Protein AF-A0A433BD31-F1 (afdb_monomer)

Nearest PDB structures (foldseek):
  3bl6-assembly1_A-2  TM=6.455E-01  e=4.064E-04  unclassified
  6po4-assembly3_E  TM=5.783E-01  e=6.365E-04  Haemophilus influenzae PittII
  1t8y-assembly1_C  TM=5.996E-01  e=4.103E-02  Escherichia coli

Structure (mmCIF, N/CA/C/O backbone):
data_AF-A0A433BD31-F1
#
_entry.id   AF-A0A433BD31-F1
#
loop_
_atom_site.group_PDB
_atom_site.id
_atom_site.type_symbol
_atom_site.label_atom_id
_atom_site.label_alt_id
_atom_site.label_comp_id
_atom_site.label_asym_id
_atom_site.label_entity_id
_atom_site.label_seq_id
_atom_site.pdbx_PDB_ins_code
_atom_site.Cartn_x
_atom_site.Cartn_y
_atom_site.Cartn_z
_atom_site.occupancy
_atom_site.B_iso_or_equiv
_atom_site.auth_seq_id
_atom_site.auth_comp_id
_atom_site.auth_asym_id
_atom_site.auth_atom_id
_atom_site.pdbx_PDB_model_num
ATOM 1 N N . MET A 1 1 ? 10.897 9.466 -7.309 1.00 37.50 1 MET A N 1
ATOM 2 C CA . MET A 1 1 ? 9.655 10.005 -6.727 1.00 37.50 1 MET A CA 1
ATOM 3 C C . MET A 1 1 ? 9.076 8.885 -5.892 1.00 37.50 1 MET A C 1
ATOM 5 O O . MET A 1 1 ? 8.478 7.972 -6.443 1.00 37.50 1 MET A O 1
ATOM 9 N N . GLY A 1 2 ? 9.398 8.873 -4.598 1.00 32.53 2 GLY A N 1
ATOM 10 C CA . GLY A 1 2 ? 8.899 7.859 -3.672 1.00 32.53 2 GLY A CA 1
ATOM 11 C C . GLY A 1 2 ? 7.428 8.113 -3.364 1.00 32.53 2 GLY A C 1
ATOM 12 O O . GLY A 1 2 ? 7.087 9.162 -2.820 1.00 32.53 2 GLY A O 1
ATOM 13 N N . GLN A 1 3 ? 6.570 7.174 -3.742 1.00 38.94 3 GLN A N 1
ATOM 14 C CA . GLN A 1 3 ? 5.129 7.217 -3.509 1.00 38.94 3 GLN A CA 1
ATOM 15 C C . GLN A 1 3 ? 4.748 6.048 -2.593 1.00 38.94 3 GLN A C 1
ATOM 17 O O . GLN A 1 3 ? 5.350 4.971 -2.654 1.00 38.94 3 GLN A O 1
ATOM 22 N N . ILE A 1 4 ? 3.780 6.281 -1.710 1.00 33.91 4 ILE A N 1
ATOM 23 C CA . ILE A 1 4 ? 3.071 5.234 -0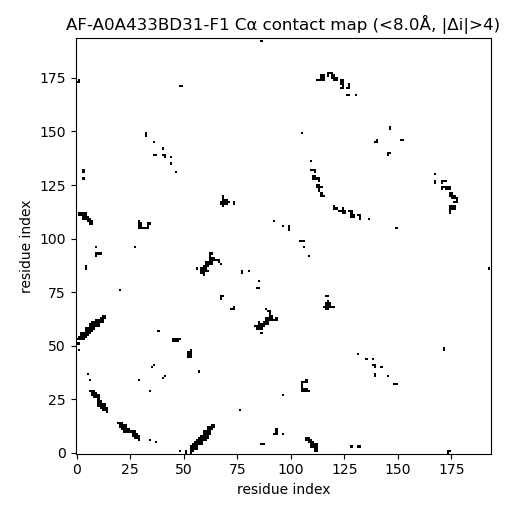.976 1.00 33.91 4 ILE A CA 1
ATOM 24 C C . ILE A 1 4 ? 1.701 5.101 -1.614 1.00 33.91 4 ILE A C 1
ATOM 26 O O . ILE A 1 4 ? 0.972 6.081 -1.777 1.00 33.91 4 ILE A O 1
ATOM 30 N N . GLU A 1 5 ? 1.336 3.873 -1.938 1.00 41.00 5 GLU A N 1
ATOM 31 C CA . GLU A 1 5 ? 0.058 3.555 -2.550 1.00 41.00 5 GLU A CA 1
ATOM 32 C C . GLU A 1 5 ? -0.775 2.737 -1.564 1.00 41.00 5 GLU A C 1
ATOM 34 O O . GLU A 1 5 ? -0.333 1.756 -0.966 1.00 41.00 5 GLU A O 1
ATOM 39 N N . MET A 1 6 ? -1.993 3.193 -1.343 1.00 41.00 6 MET A N 1
ATOM 40 C CA . MET A 1 6 ? -2.926 2.705 -0.351 1.00 41.00 6 MET A CA 1
ATOM 41 C C . MET A 1 6 ? -4.386 2.827 -0.784 1.00 41.00 6 MET A C 1
ATOM 43 O O . MET A 1 6 ? -5.144 3.556 -0.185 1.00 41.00 6 MET A O 1
ATOM 47 N N . GLU A 1 7 ? -4.843 2.054 -1.757 1.00 34.50 7 GLU A N 1
ATOM 48 C CA . GLU A 1 7 ? -6.105 1.300 -1.624 1.00 34.50 7 GLU A CA 1
ATOM 49 C C . GLU A 1 7 ? -5.789 -0.069 -2.241 1.00 34.50 7 GLU A C 1
ATOM 51 O O . GLU A 1 7 ? -4.825 -0.210 -2.995 1.00 34.50 7 GLU A O 1
ATOM 56 N N . LEU A 1 8 ? -6.531 -1.113 -1.891 1.00 40.25 8 LEU A N 1
ATOM 57 C CA . LEU A 1 8 ? -6.565 -2.317 -2.712 1.00 40.25 8 LEU A CA 1
ATOM 58 C C . LEU A 1 8 ? -8.010 -2.516 -3.099 1.00 40.25 8 LEU A C 1
ATOM 60 O O . LEU A 1 8 ? -8.907 -2.626 -2.265 1.00 40.25 8 LEU A O 1
ATOM 64 N N . VAL A 1 9 ? -8.186 -2.586 -4.400 1.00 34.62 9 VAL A N 1
ATOM 65 C CA . VAL A 1 9 ? -9.379 -3.078 -5.052 1.00 34.62 9 VAL A CA 1
ATOM 66 C C . VAL A 1 9 ? -8.876 -4.356 -5.714 1.00 34.62 9 VAL A C 1
ATOM 68 O O . VAL A 1 9 ? -8.199 -4.323 -6.736 1.00 34.62 9 VAL A O 1
ATOM 71 N N . GLY A 1 10 ? -9.021 -5.476 -5.008 1.00 34.38 10 GLY A N 1
ATOM 72 C CA . GLY A 1 10 ? -8.263 -6.695 -5.278 1.00 34.38 10 GLY A CA 1
ATOM 73 C C . GLY A 1 10 ? -8.632 -7.303 -6.620 1.00 34.38 10 GLY A C 1
ATOM 74 O O . GLY A 1 10 ? -9.754 -7.757 -6.783 1.00 34.38 10 GLY A O 1
ATOM 75 N N . SER A 1 11 ? -7.696 -7.350 -7.561 1.00 36.88 11 SER A N 1
ATOM 76 C CA . SER A 1 11 ? -7.864 -8.023 -8.850 1.00 36.88 11 SER A CA 1
ATOM 77 C C . SER A 1 11 ? -6.802 -9.100 -8.993 1.00 36.88 11 SER A C 1
ATOM 79 O O . SER A 1 11 ? -5.619 -8.796 -8.907 1.00 36.88 11 SER A O 1
ATOM 81 N N . ASP A 1 12 ? -7.210 -10.336 -9.254 1.00 36.44 12 ASP A N 1
ATOM 82 C CA . ASP A 1 12 ? -6.284 -11.422 -9.560 1.00 36.44 12 ASP A CA 1
ATOM 83 C C . ASP A 1 12 ? -5.838 -11.464 -11.015 1.00 36.44 12 ASP A C 1
ATOM 85 O O . ASP A 1 12 ? -6.664 -11.386 -11.927 1.00 36.44 12 ASP A O 1
ATOM 89 N N . CYS A 1 13 ? -4.568 -11.803 -11.214 1.00 35.31 13 CYS A N 1
ATOM 90 C CA . CYS A 1 13 ? -4.053 -12.390 -12.446 1.00 35.31 13 CYS A CA 1
ATOM 91 C C . CYS A 1 13 ? -3.765 -13.892 -12.253 1.00 35.31 13 CYS A C 1
ATOM 93 O O . CYS A 1 13 ? -2.976 -14.279 -11.386 1.00 35.31 13 CYS A O 1
ATOM 95 N N . MET A 1 14 ? -4.368 -14.759 -13.078 1.00 30.20 14 MET A N 1
ATOM 96 C CA . MET A 1 14 ? -3.785 -16.079 -13.386 1.00 30.20 14 MET A CA 1
ATOM 97 C C . MET A 1 14 ? -3.107 -16.029 -14.751 1.00 30.20 14 MET A C 1
ATOM 99 O O . MET A 1 14 ? -3.629 -15.386 -15.660 1.00 30.20 14 MET A O 1
ATOM 103 N N . GLU A 1 15 ? -2.011 -16.773 -14.903 1.00 37.47 15 GLU A N 1
ATOM 104 C CA . GLU A 1 15 ? -1.498 -17.193 -16.207 1.00 37.47 15 GLU A CA 1
ATOM 105 C C . GLU A 1 15 ? -1.740 -18.702 -16.347 1.00 37.47 15 GLU A C 1
ATOM 107 O O . GLU A 1 15 ? -1.289 -19.498 -15.521 1.00 37.47 15 GLU A O 1
ATOM 112 N N . ILE A 1 16 ? -2.464 -19.089 -17.396 1.00 31.38 16 ILE A N 1
ATOM 113 C CA . ILE A 1 16 ? -2.488 -20.456 -17.916 1.00 31.38 16 ILE A CA 1
ATOM 114 C C . ILE A 1 16 ? -1.776 -20.363 -19.265 1.00 31.38 16 ILE A C 1
ATOM 116 O O . ILE A 1 16 ? -2.192 -19.569 -20.099 1.00 31.38 16 ILE A O 1
ATOM 120 N N . ASN A 1 17 ? -0.669 -21.099 -19.418 1.00 35.22 17 ASN A N 1
ATOM 121 C CA . ASN A 1 17 ? 0.182 -21.222 -20.614 1.00 35.22 17 ASN A CA 1
ATOM 122 C C . ASN A 1 17 ? -0.392 -20.592 -21.903 1.00 35.22 17 ASN A C 1
ATOM 124 O O . ASN A 1 17 ? -1.375 -21.106 -22.428 1.00 35.22 17 ASN A O 1
ATOM 128 N N . THR A 1 18 ? 0.310 -19.582 -22.440 1.00 38.78 18 THR A N 1
ATOM 129 C CA . THR A 1 18 ? 0.003 -18.675 -23.579 1.00 38.78 18 THR A CA 1
ATOM 130 C C . THR A 1 18 ? -0.697 -17.373 -23.192 1.00 38.78 18 THR A C 1
ATOM 132 O O . THR A 1 18 ? -1.913 -17.316 -23.192 1.00 38.78 18 THR A O 1
ATOM 135 N N . GLU A 1 19 ? 0.092 -16.332 -22.881 1.00 50.28 19 GLU A N 1
ATOM 136 C CA . GLU A 1 19 ? -0.254 -14.890 -22.889 1.00 50.28 19 GLU A CA 1
ATOM 137 C C . GLU A 1 19 ? -1.739 -14.516 -22.671 1.00 50.28 19 GLU A C 1
ATOM 139 O O . GLU A 1 19 ? -2.305 -13.692 -23.386 1.00 50.28 19 GLU A O 1
ATOM 144 N N . GLN A 1 20 ? -2.389 -15.122 -21.678 1.00 51.25 20 GLN A N 1
ATOM 145 C CA . GLN A 1 20 ? -3.784 -14.872 -21.342 1.00 51.25 20 GLN A CA 1
ATOM 146 C C . GLN A 1 20 ? -3.862 -14.494 -19.876 1.00 51.25 20 GLN A C 1
ATOM 148 O O . GLN A 1 20 ? -3.583 -15.289 -18.980 1.00 51.25 20 GLN A O 1
ATOM 153 N N . PHE A 1 21 ? -4.254 -13.249 -19.649 1.00 60.88 21 PHE A N 1
ATOM 154 C CA . PHE A 1 21 ? -4.535 -12.711 -18.335 1.00 60.88 21 PHE A CA 1
ATOM 155 C C . PHE A 1 21 ? -6.015 -12.963 -18.027 1.00 60.88 21 PHE A C 1
ATOM 157 O O . PHE A 1 21 ? -6.899 -12.345 -18.626 1.00 60.88 21 PHE A O 1
ATOM 164 N N . SER A 1 22 ? -6.313 -13.862 -17.094 1.00 56.84 22 SER A N 1
ATOM 165 C CA . SER A 1 22 ? -7.692 -14.058 -16.640 1.00 56.84 22 SER A CA 1
ATOM 166 C C . SER A 1 22 ? -7.947 -13.266 -15.360 1.00 56.84 22 SER A C 1
ATOM 168 O O . SER A 1 22 ? -7.285 -13.516 -14.349 1.00 56.84 22 SER A O 1
ATOM 170 N N . SER A 1 23 ? -8.937 -12.372 -15.384 1.00 62.88 23 SER A N 1
ATOM 171 C CA . SER A 1 23 ? -9.504 -11.799 -14.159 1.00 62.88 23 SER A CA 1
ATOM 172 C C . SER A 1 23 ? -10.255 -12.890 -13.390 1.00 62.88 23 SER A C 1
ATOM 174 O O . SER A 1 23 ? -11.036 -13.635 -13.987 1.00 62.88 23 SER A O 1
ATOM 176 N N . ARG A 1 24 ? -10.050 -12.990 -12.069 1.00 62.31 24 ARG A N 1
ATOM 177 C CA . ARG A 1 24 ? -10.820 -13.921 -11.216 1.00 62.31 24 ARG A CA 1
ATOM 178 C C . ARG A 1 24 ? -12.132 -13.339 -10.683 1.00 62.31 24 ARG A C 1
ATOM 180 O O . ARG A 1 24 ? -12.770 -13.964 -9.840 1.00 62.31 24 ARG A O 1
ATOM 187 N N . GLY A 1 25 ? -12.567 -12.184 -11.188 1.00 65.94 25 GLY A N 1
ATOM 188 C CA . GLY A 1 25 ? -13.879 -11.627 -10.879 1.00 65.94 25 GLY A CA 1
ATOM 189 C C . GLY A 1 25 ? -13.853 -10.147 -10.525 1.00 65.94 25 GLY A C 1
ATOM 190 O O . GLY A 1 25 ? -12.936 -9.409 -10.884 1.00 65.94 25 GLY A O 1
ATOM 191 N N . ALA A 1 26 ? -14.917 -9.716 -9.849 1.00 70.19 26 ALA A N 1
ATOM 192 C CA . ALA A 1 26 ? -15.061 -8.338 -9.414 1.00 70.19 26 ALA A CA 1
ATOM 193 C C . ALA A 1 26 ? -13.987 -7.984 -8.377 1.00 70.19 26 ALA A C 1
ATOM 195 O O . ALA A 1 26 ? -13.627 -8.837 -7.559 1.00 70.19 26 ALA A O 1
ATOM 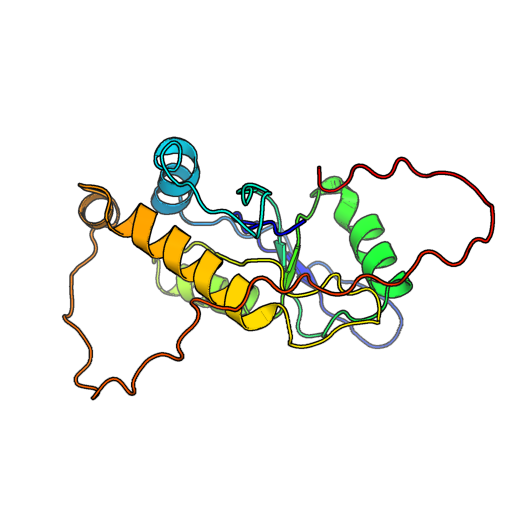196 N N . PRO A 1 27 ? -13.516 -6.731 -8.365 1.00 75.88 27 PRO A N 1
ATOM 197 C CA . PRO A 1 27 ? -12.483 -6.374 -7.431 1.00 75.88 27 PRO A CA 1
ATOM 198 C C . PRO A 1 27 ? -12.891 -6.463 -5.959 1.00 75.88 27 PRO A C 1
ATOM 200 O O . PRO A 1 27 ? -13.960 -5.985 -5.562 1.00 75.88 27 PRO A O 1
ATOM 203 N N . ILE A 1 28 ? -12.009 -7.021 -5.133 1.00 82.75 28 ILE A N 1
ATOM 204 C CA . ILE A 1 28 ? -12.249 -7.167 -3.700 1.00 82.75 28 ILE A CA 1
ATOM 205 C C . ILE A 1 28 ? -12.077 -5.820 -2.993 1.00 82.75 28 ILE A C 1
ATOM 207 O O . ILE A 1 28 ? -11.016 -5.211 -3.072 1.00 82.75 28 ILE A O 1
ATOM 211 N N . GLN A 1 29 ? -13.097 -5.382 -2.261 1.00 83.12 29 GLN A N 1
ATOM 212 C CA . GLN A 1 29 ? -13.042 -4.143 -1.488 1.00 83.12 29 GLN A CA 1
ATOM 213 C C . GLN A 1 29 ? -12.256 -4.321 -0.183 1.00 83.12 29 GLN A C 1
ATOM 215 O O . GLN A 1 29 ? -12.309 -5.382 0.446 1.00 83.12 29 GLN A O 1
ATOM 220 N N . CYS A 1 30 ? -11.557 -3.266 0.232 1.00 87.62 30 CYS A N 1
ATOM 221 C CA . CYS A 1 30 ? -11.017 -3.150 1.582 1.00 87.62 30 CYS A CA 1
ATOM 222 C C . CYS A 1 30 ? -12.123 -2.870 2.611 1.00 87.62 30 CYS A C 1
ATOM 224 O O . CYS A 1 30 ? -13.281 -2.613 2.275 1.00 87.62 30 CYS A O 1
ATOM 226 N N . GLY A 1 31 ? -11.745 -2.963 3.880 1.00 88.75 31 GLY A N 1
ATOM 227 C CA . GLY A 1 31 ? -12.574 -2.608 5.016 1.00 88.75 31 GLY A CA 1
ATOM 228 C C . GLY A 1 31 ? -12.944 -1.126 5.013 1.00 88.75 31 GLY A C 1
ATOM 229 O O . GLY A 1 31 ? -12.107 -0.266 4.725 1.00 88.75 31 GLY A O 1
ATOM 230 N N . LEU A 1 32 ? -14.202 -0.835 5.340 1.00 88.81 32 LEU A N 1
ATOM 231 C CA . LEU A 1 32 ? -14.766 0.511 5.337 1.00 88.81 32 LEU A CA 1
ATOM 232 C C . LEU A 1 32 ? -14.088 1.440 6.353 1.00 88.81 32 LEU A C 1
ATOM 234 O O . LEU A 1 32 ? -13.751 2.571 6.011 1.00 88.81 32 LEU A O 1
ATOM 238 N N . GLU A 1 33 ? -13.878 0.974 7.580 1.00 91.44 33 GLU A N 1
ATOM 239 C CA . GLU A 1 33 ? -13.310 1.762 8.674 1.00 91.44 33 GLU A CA 1
ATOM 240 C C . GLU A 1 33 ? -11.849 2.109 8.384 1.00 91.44 33 GLU A C 1
ATOM 242 O O . GLU A 1 33 ? -11.450 3.269 8.475 1.00 91.44 33 GLU A O 1
ATOM 247 N N . LEU A 1 34 ? -11.054 1.130 7.934 1.00 90.81 34 LEU A N 1
ATOM 248 C CA . LEU A 1 34 ? -9.652 1.370 7.572 1.00 90.81 34 LEU A CA 1
ATOM 249 C C . LEU A 1 34 ? -9.531 2.278 6.340 1.00 90.81 34 LEU A C 1
ATOM 251 O O . LEU A 1 34 ? -8.718 3.202 6.347 1.00 90.81 34 LEU A O 1
ATOM 255 N N . SER A 1 35 ? -10.362 2.067 5.313 1.00 90.56 35 SER A N 1
ATOM 256 C CA . SER A 1 35 ? -10.408 2.929 4.122 1.00 90.56 35 SER A CA 1
ATOM 257 C C . SER A 1 35 ? -10.751 4.375 4.481 1.00 90.56 35 SER A C 1
ATOM 259 O O . SER A 1 35 ? -10.074 5.307 4.048 1.00 90.56 35 SER A O 1
ATOM 261 N N . ASN A 1 36 ? -11.770 4.581 5.319 1.00 90.94 36 ASN A N 1
ATOM 262 C CA . ASN A 1 36 ? -12.154 5.910 5.788 1.00 90.94 36 ASN A CA 1
ATOM 263 C C . ASN A 1 36 ? -11.075 6.534 6.675 1.00 90.94 36 ASN A C 1
ATOM 265 O O . ASN A 1 36 ? -10.818 7.734 6.561 1.00 90.94 36 ASN A O 1
ATOM 269 N N . GLY A 1 37 ? -10.419 5.735 7.518 1.00 91.69 37 GLY A N 1
ATOM 270 C CA . GLY A 1 37 ? -9.297 6.168 8.339 1.00 91.69 37 GLY A CA 1
ATOM 271 C C . GLY A 1 37 ? -8.175 6.762 7.491 1.00 91.69 37 GLY A C 1
ATOM 272 O O . GLY A 1 37 ? -7.809 7.920 7.691 1.00 91.69 37 GLY A O 1
ATOM 273 N N . PHE A 1 38 ? -7.697 6.027 6.483 1.00 91.06 38 PHE A N 1
ATOM 274 C CA . PHE A 1 38 ? -6.657 6.534 5.584 1.00 91.06 38 PHE A CA 1
ATOM 275 C C . PHE A 1 38 ? -7.113 7.740 4.756 1.00 91.06 38 PHE A C 1
ATOM 277 O O . PHE A 1 38 ? -6.330 8.664 4.544 1.00 91.06 38 PHE A O 1
ATOM 284 N N . ARG A 1 39 ? -8.386 7.785 4.349 1.00 89.50 39 ARG A N 1
ATOM 285 C CA . ARG A 1 39 ? -8.932 8.899 3.564 1.00 89.50 39 ARG A CA 1
ATOM 286 C C . ARG A 1 39 ? -9.073 10.201 4.355 1.00 89.50 39 ARG A C 1
ATOM 288 O O . ARG A 1 39 ? -8.914 11.277 3.787 1.00 89.50 39 ARG A O 1
ATOM 295 N N . SER A 1 40 ? -9.442 10.114 5.633 1.00 91.12 40 SER A N 1
ATOM 296 C CA . SER A 1 40 ? -9.908 11.272 6.415 1.00 91.12 40 SER A CA 1
ATOM 297 C C . SER A 1 40 ? -9.028 11.652 7.603 1.00 91.12 40 SER A C 1
ATOM 299 O O . SER A 1 40 ? -9.218 12.732 8.154 1.00 91.12 40 SER A O 1
ATOM 301 N N . ARG A 1 41 ? -8.083 10.795 8.010 1.00 93.75 41 ARG A N 1
ATOM 302 C CA . ARG A 1 41 ? -7.266 10.994 9.222 1.00 93.75 41 ARG A CA 1
ATOM 303 C C . ARG A 1 41 ? -5.754 11.023 8.958 1.00 93.75 41 ARG A C 1
ATOM 305 O O . ARG A 1 41 ? -4.978 10.835 9.891 1.00 93.75 41 ARG A O 1
ATOM 312 N N . MET A 1 42 ? -5.340 11.228 7.707 1.00 92.00 42 MET A N 1
ATOM 313 C CA . MET A 1 42 ? -3.930 11.241 7.277 1.00 92.00 42 MET A CA 1
ATOM 314 C C . MET A 1 42 ? -3.449 12.623 6.806 1.00 92.00 42 MET A C 1
ATOM 316 O O . MET A 1 42 ? -2.384 12.736 6.206 1.00 92.00 42 MET A O 1
ATOM 320 N N . ASP A 1 43 ? -4.226 13.678 7.041 1.00 91.75 43 ASP A N 1
ATOM 321 C CA . ASP A 1 43 ? -3.929 15.048 6.608 1.00 91.75 43 ASP A CA 1
ATOM 322 C C . ASP A 1 43 ? -2.650 15.619 7.243 1.00 91.75 43 ASP A C 1
ATOM 324 O O . ASP A 1 43 ? -1.900 16.348 6.589 1.00 91.75 43 ASP A O 1
ATOM 328 N N . ASP A 1 44 ? -2.369 15.224 8.483 1.00 93.38 44 ASP A N 1
ATOM 329 C CA . ASP A 1 44 ? -1.165 15.558 9.249 1.00 93.38 44 ASP A CA 1
ATOM 330 C C . ASP A 1 44 ? -0.029 14.528 9.101 1.00 93.38 44 ASP A C 1
ATOM 332 O O . ASP A 1 44 ? 1.003 14.647 9.763 1.00 93.38 44 ASP A O 1
ATOM 336 N N . TRP A 1 45 ? -0.199 13.508 8.254 1.00 92.81 45 TRP A N 1
ATOM 337 C CA . TRP A 1 45 ? 0.873 12.565 7.961 1.00 92.81 45 TRP A CA 1
ATOM 338 C C . TRP A 1 45 ? 1.846 13.175 6.946 1.00 92.81 45 TRP A C 1
ATOM 340 O O . TRP A 1 45 ? 1.495 13.510 5.804 1.00 92.81 45 TRP A O 1
ATOM 350 N N . GLU A 1 46 ? 3.099 13.329 7.368 1.00 91.38 46 GLU A N 1
ATOM 351 C CA . GLU A 1 46 ? 4.136 13.974 6.574 1.00 91.38 46 GLU A CA 1
ATOM 352 C C . GLU A 1 46 ? 5.464 13.227 6.681 1.00 91.38 46 GLU A C 1
ATOM 354 O O . GLU A 1 46 ? 6.109 13.168 7.730 1.00 91.38 46 GLU A O 1
ATOM 359 N N . LYS A 1 47 ? 5.900 12.684 5.543 1.00 87.62 47 LYS A N 1
ATOM 360 C CA . LYS A 1 47 ? 7.220 12.086 5.367 1.00 87.62 47 LYS A CA 1
ATOM 361 C C . LYS A 1 47 ? 7.887 12.634 4.127 1.00 87.62 47 LYS A C 1
ATOM 363 O O . LYS A 1 47 ? 7.232 13.003 3.152 1.00 87.62 47 LYS A O 1
ATOM 368 N N . HIS A 1 48 ? 9.210 12.644 4.169 1.00 83.88 48 HIS A N 1
ATOM 369 C CA . HIS A 1 48 ? 10.037 13.117 3.078 1.00 83.88 48 HIS A CA 1
ATOM 370 C C . HIS A 1 48 ? 11.015 12.037 2.654 1.00 83.88 48 HIS A C 1
ATOM 372 O O . HIS A 1 48 ? 11.654 11.388 3.480 1.00 83.88 48 HIS A O 1
ATOM 378 N N . ARG A 1 49 ? 11.179 11.909 1.341 1.00 78.19 49 ARG A N 1
ATOM 379 C CA . ARG A 1 49 ? 12.335 11.264 0.744 1.00 78.19 49 ARG A CA 1
ATOM 380 C C . ARG A 1 49 ? 13.242 12.345 0.191 1.00 78.19 49 ARG A C 1
ATOM 382 O O . ARG A 1 49 ? 12.906 12.985 -0.804 1.00 78.19 49 ARG A O 1
ATOM 389 N N . THR A 1 50 ? 14.410 12.532 0.798 1.00 81.06 50 THR A N 1
ATOM 390 C CA . THR A 1 50 ? 15.309 13.655 0.480 1.00 81.06 50 THR A CA 1
ATOM 391 C C . THR A 1 50 ? 14.578 14.997 0.642 1.00 81.06 50 THR A C 1
ATOM 393 O O . THR A 1 50 ? 14.221 15.348 1.759 1.00 81.06 50 THR A O 1
ATOM 396 N N . LEU A 1 51 ? 14.310 15.723 -0.445 1.00 78.81 51 LEU A N 1
ATOM 397 C CA . LEU A 1 51 ? 13.575 16.992 -0.459 1.00 78.81 51 LEU A CA 1
ATOM 398 C C . LEU A 1 51 ? 12.117 16.847 -0.923 1.00 78.81 51 LEU A C 1
ATOM 400 O O . LEU A 1 51 ? 11.390 17.833 -0.965 1.00 78.81 51 LEU A O 1
ATOM 404 N N . THR A 1 52 ? 11.687 15.643 -1.306 1.00 80.50 52 THR A N 1
ATOM 405 C CA . THR A 1 52 ? 10.353 15.412 -1.879 1.00 80.50 52 THR A CA 1
ATOM 406 C C . THR A 1 52 ? 9.424 14.811 -0.834 1.00 80.50 52 THR A C 1
ATOM 408 O O . THR A 1 52 ? 9.779 13.824 -0.187 1.00 80.50 52 THR A O 1
ATOM 411 N N . ARG A 1 53 ? 8.222 15.378 -0.683 1.00 84.88 53 ARG A N 1
ATOM 412 C CA . ARG A 1 53 ? 7.176 14.803 0.170 1.00 84.88 53 ARG A CA 1
ATOM 413 C C . ARG A 1 53 ? 6.679 13.483 -0.419 1.00 84.88 53 ARG A C 1
ATOM 415 O O . ARG A 1 53 ? 6.411 13.388 -1.615 1.00 84.88 53 ARG A O 1
ATOM 422 N N . VAL A 1 54 ? 6.532 12.484 0.440 1.00 86.75 54 VAL A N 1
ATOM 423 C CA . VAL A 1 54 ? 5.937 11.195 0.093 1.00 86.75 54 VAL A CA 1
ATOM 424 C C . VAL A 1 54 ? 4.427 11.367 -0.049 1.00 86.75 54 VAL A C 1
ATOM 426 O O . VAL A 1 54 ? 3.770 11.907 0.842 1.00 86.75 54 VAL A O 1
ATOM 429 N N . LYS A 1 55 ? 3.884 10.932 -1.187 1.00 87.56 55 LYS A N 1
ATOM 430 C CA . LYS A 1 55 ? 2.448 10.998 -1.484 1.00 87.56 55 LYS A CA 1
ATOM 431 C C . LYS A 1 55 ? 1.743 9.717 -1.043 1.00 87.56 55 LYS A C 1
ATOM 433 O O . LYS A 1 55 ? 2.347 8.649 -1.092 1.00 87.56 55 LYS A O 1
ATOM 438 N N . LEU A 1 56 ? 0.477 9.852 -0.652 1.00 85.88 56 LEU A N 1
ATOM 439 C CA . LEU A 1 56 ? -0.439 8.751 -0.366 1.00 85.88 56 LEU A CA 1
ATOM 440 C C . LEU A 1 56 ? -1.453 8.625 -1.512 1.00 85.88 56 LEU A C 1
ATOM 442 O O . LEU A 1 56 ? -2.125 9.608 -1.820 1.00 85.88 56 LEU A O 1
ATOM 446 N N . HIS A 1 57 ? -1.596 7.446 -2.115 1.00 85.19 57 HIS A N 1
ATOM 447 C CA . HIS A 1 57 ? -2.530 7.229 -3.230 1.00 85.19 57 HIS A CA 1
ATOM 448 C C . HIS A 1 57 ? -3.574 6.158 -2.915 1.00 85.19 57 HIS A C 1
ATOM 450 O O . HIS A 1 57 ? -3.222 4.996 -2.821 1.00 85.19 57 HIS A O 1
ATOM 456 N N . GLN A 1 58 ? -4.862 6.490 -2.833 1.00 83.69 58 GLN A N 1
ATOM 457 C CA . GLN A 1 58 ? -5.931 5.482 -2.739 1.00 83.69 58 GLN A CA 1
ATOM 458 C C . GLN A 1 58 ? -6.322 4.965 -4.140 1.00 83.69 58 GLN A C 1
ATOM 460 O O . GLN A 1 58 ? -6.838 5.749 -4.935 1.00 83.69 58 GLN A O 1
ATOM 465 N N . GLY A 1 59 ? -6.072 3.686 -4.475 1.00 84.25 59 GLY A N 1
ATOM 466 C CA . GLY A 1 59 ? -6.521 3.097 -5.747 1.00 84.25 59 GLY A CA 1
ATOM 467 C C . GLY A 1 59 ? -6.458 1.567 -5.887 1.00 84.25 59 GLY A C 1
ATOM 468 O O . GLY A 1 59 ? -6.281 0.819 -4.944 1.00 84.25 59 GLY A O 1
ATOM 469 N N . VAL A 1 60 ? -6.651 1.046 -7.095 1.00 83.31 60 VAL A N 1
ATOM 470 C CA . VAL A 1 60 ? -6.681 -0.410 -7.331 1.00 83.31 60 VAL A CA 1
ATOM 471 C C . VAL A 1 60 ? -5.264 -0.986 -7.344 1.00 83.31 60 VAL A C 1
ATOM 473 O O . VAL A 1 60 ? -4.409 -0.454 -8.035 1.00 83.31 60 VAL A O 1
ATOM 476 N N . VAL A 1 61 ? -5.002 -2.107 -6.669 1.00 86.12 61 VAL A N 1
ATOM 477 C CA . VAL A 1 61 ? -3.713 -2.814 -6.779 1.00 86.12 61 VAL A CA 1
ATOM 478 C C . VAL A 1 61 ? -3.951 -4.202 -7.381 1.00 86.12 61 VAL A C 1
ATOM 480 O O . VAL A 1 61 ? -4.852 -4.939 -6.977 1.00 86.12 61 VAL A O 1
ATOM 483 N N . LEU A 1 62 ? -3.174 -4.543 -8.408 1.00 87.25 62 LEU A N 1
ATOM 484 C CA . LEU A 1 62 ? -3.250 -5.839 -9.078 1.00 87.25 62 LEU A CA 1
ATOM 485 C C . LEU A 1 62 ? -2.471 -6.880 -8.268 1.00 87.25 62 LEU A C 1
ATOM 487 O O . LEU A 1 62 ? -1.327 -6.650 -7.893 1.00 87.25 62 LEU A O 1
ATOM 491 N N . SER A 1 63 ? -3.075 -8.039 -8.029 1.00 85.56 63 SER A N 1
ATOM 492 C CA . SER A 1 63 ? -2.479 -9.148 -7.286 1.00 85.56 63 SER A CA 1
ATOM 493 C C . SER A 1 63 ? -2.276 -10.350 -8.204 1.00 85.56 63 SER A C 1
ATOM 495 O O . SER A 1 63 ? -3.158 -10.707 -8.988 1.00 85.56 63 SER A O 1
ATOM 497 N N . GLY A 1 64 ? -1.125 -11.010 -8.142 1.00 83.44 64 GLY A N 1
ATOM 498 C CA . GLY A 1 64 ? -0.888 -12.217 -8.930 1.00 83.44 64 GLY A CA 1
ATOM 499 C C . GLY A 1 64 ? 0.344 -12.989 -8.489 1.00 83.44 64 GLY A C 1
ATOM 500 O O . GLY A 1 64 ? 1.255 -12.451 -7.886 1.00 83.44 64 GLY A O 1
ATOM 501 N N . ALA A 1 65 ? 0.418 -14.273 -8.832 1.00 83.19 65 ALA A N 1
ATOM 502 C CA . ALA A 1 65 ? 1.526 -15.132 -8.399 1.00 83.19 65 ALA A CA 1
ATOM 503 C C . ALA A 1 65 ? 2.851 -14.895 -9.157 1.00 83.19 65 ALA A C 1
ATOM 505 O O . ALA A 1 65 ? 3.855 -15.546 -8.865 1.00 83.19 65 ALA A O 1
ATOM 506 N N . LYS A 1 66 ? 2.860 -14.016 -10.166 1.00 84.44 66 LYS A N 1
ATOM 507 C CA . LYS A 1 66 ? 4.017 -13.771 -11.030 1.00 84.44 66 LYS A CA 1
ATOM 508 C C . LYS A 1 66 ? 4.705 -12.476 -10.631 1.00 84.44 66 LYS A C 1
ATOM 510 O O . LYS A 1 66 ? 4.079 -11.422 -10.617 1.00 84.44 66 LYS A O 1
ATOM 515 N N . LEU A 1 67 ? 6.016 -12.556 -10.427 1.00 85.62 67 LEU A N 1
ATOM 516 C CA . LEU A 1 67 ? 6.849 -11.368 -10.323 1.00 85.62 67 LEU A CA 1
ATOM 517 C C . LEU A 1 67 ? 6.840 -10.610 -11.662 1.00 85.62 67 LEU A C 1
ATOM 519 O O . LEU A 1 67 ? 7.303 -11.126 -12.683 1.00 85.62 67 LEU A O 1
ATOM 523 N N . VAL A 1 68 ? 6.349 -9.373 -11.641 1.00 88.62 68 VAL A N 1
ATOM 524 C CA . VAL A 1 68 ? 6.380 -8.457 -12.785 1.00 88.62 68 VAL A CA 1
ATOM 525 C C . VAL A 1 68 ? 7.728 -7.729 -12.777 1.00 88.62 68 VAL A C 1
ATOM 527 O O . VAL A 1 68 ? 7.985 -6.910 -11.910 1.00 88.62 68 VAL A O 1
ATOM 530 N N . ASN A 1 69 ? 8.614 -8.044 -13.723 1.00 89.44 69 ASN A N 1
ATOM 531 C CA . ASN A 1 69 ? 9.903 -7.356 -13.889 1.00 89.44 69 ASN A CA 1
ATOM 532 C C . ASN A 1 69 ? 10.251 -7.217 -15.377 1.00 89.44 69 ASN A C 1
ATOM 534 O O . ASN A 1 69 ? 11.272 -7.709 -15.853 1.00 89.44 69 ASN A O 1
ATOM 538 N N . SER A 1 70 ? 9.319 -6.667 -16.147 1.00 89.19 70 SER A N 1
ATOM 539 C CA . SER A 1 70 ? 9.456 -6.488 -17.588 1.00 89.19 70 SER A CA 1
ATOM 540 C C . SER A 1 70 ? 8.490 -5.399 -18.020 1.00 89.19 70 SER A C 1
ATOM 542 O O . SER A 1 70 ? 7.275 -5.593 -17.950 1.00 89.19 70 SER A O 1
ATOM 544 N N . LYS A 1 71 ? 9.023 -4.273 -18.504 1.00 89.69 71 LYS A N 1
ATOM 545 C CA . LYS A 1 71 ? 8.210 -3.141 -18.958 1.00 89.69 71 LYS A CA 1
ATOM 546 C C . LYS A 1 71 ? 7.145 -3.546 -19.989 1.00 89.69 71 LYS A C 1
ATOM 548 O O . LYS A 1 71 ? 5.983 -3.237 -19.743 1.00 89.69 71 LYS A O 1
ATOM 553 N N . PRO A 1 72 ? 7.453 -4.306 -21.063 1.00 90.00 72 PRO A N 1
ATOM 554 C CA . PRO A 1 72 ? 6.421 -4.759 -21.996 1.00 90.00 72 PRO A CA 1
ATOM 555 C C . PRO A 1 72 ? 5.316 -5.594 -21.340 1.00 90.00 72 PRO A C 1
ATOM 557 O O . PRO A 1 72 ? 4.160 -5.500 -21.739 1.00 90.00 72 PRO A O 1
ATOM 560 N N . PHE A 1 73 ? 5.653 -6.431 -20.355 1.00 87.31 73 PHE A N 1
ATOM 561 C CA . PHE A 1 73 ? 4.666 -7.251 -19.650 1.00 87.31 73 PHE A CA 1
ATOM 562 C C . PHE A 1 73 ? 3.790 -6.407 -18.713 1.00 87.31 73 PHE A C 1
ATOM 564 O O . PHE A 1 73 ? 2.569 -6.551 -18.720 1.00 87.31 73 PHE A O 1
ATOM 571 N N . ARG A 1 74 ? 4.401 -5.486 -17.958 1.00 89.62 74 ARG A N 1
ATOM 572 C CA . ARG A 1 74 ? 3.704 -4.514 -17.108 1.00 89.62 74 ARG A CA 1
ATOM 573 C C . ARG A 1 74 ? 2.764 -3.628 -17.924 1.00 89.62 74 ARG A C 1
ATOM 575 O O . ARG A 1 74 ? 1.620 -3.441 -17.535 1.00 89.62 74 ARG A O 1
ATOM 582 N N . ASP A 1 75 ? 3.218 -3.112 -19.060 1.00 90.38 75 ASP A N 1
ATOM 583 C CA . ASP A 1 75 ? 2.412 -2.213 -19.889 1.00 90.38 75 ASP A CA 1
ATOM 584 C C . ASP A 1 75 ? 1.195 -2.944 -20.489 1.00 90.38 75 ASP A C 1
ATOM 586 O O . ASP A 1 75 ? 0.098 -2.392 -20.477 1.00 90.38 75 ASP A O 1
ATOM 590 N N . ARG A 1 76 ? 1.338 -4.220 -20.892 1.00 87.69 76 ARG A N 1
ATOM 591 C CA . ARG A 1 76 ? 0.191 -5.063 -21.293 1.00 87.69 76 ARG A CA 1
ATOM 592 C C . ARG A 1 76 ? -0.809 -5.280 -20.154 1.00 87.69 76 ARG A C 1
ATOM 594 O O . ARG A 1 76 ? -2.015 -5.251 -20.390 1.00 87.69 76 ARG A O 1
ATOM 601 N N . LEU A 1 77 ? -0.328 -5.476 -18.921 1.00 85.19 77 LEU A N 1
ATOM 602 C CA . LEU A 1 77 ? -1.195 -5.556 -17.739 1.00 85.19 77 LEU A CA 1
ATOM 603 C C . LEU A 1 77 ? -1.974 -4.250 -17.534 1.00 85.19 77 LEU A C 1
ATOM 605 O O . LEU A 1 77 ? -3.188 -4.285 -17.339 1.00 85.19 77 LEU A O 1
ATOM 609 N N . LEU A 1 78 ? -1.297 -3.101 -17.606 1.00 87.38 78 LEU A N 1
ATOM 610 C CA . LEU A 1 78 ? -1.935 -1.792 -17.449 1.00 87.38 78 LEU A CA 1
ATOM 611 C C . LEU A 1 78 ? -2.970 -1.524 -18.546 1.00 87.38 78 LEU A C 1
ATOM 613 O O . LEU A 1 78 ? -4.052 -1.035 -18.240 1.00 87.38 78 LEU A O 1
ATOM 617 N N . GLU A 1 79 ? -2.680 -1.886 -19.798 1.00 89.12 79 GLU A N 1
ATOM 618 C CA . GLU A 1 79 ? -3.622 -1.754 -20.913 1.00 89.12 79 GLU A CA 1
ATOM 619 C C . GLU A 1 79 ? -4.882 -2.595 -20.680 1.00 89.12 79 GLU A C 1
ATOM 621 O O . GLU A 1 79 ? -6.002 -2.086 -20.761 1.00 89.12 79 GLU A O 1
ATOM 626 N N . GLN A 1 80 ? -4.709 -3.865 -20.308 1.00 83.75 80 GLN A N 1
ATOM 627 C CA . GLN A 1 80 ? -5.833 -4.756 -20.051 1.00 83.75 80 GLN A CA 1
ATOM 628 C C . GLN A 1 80 ? -6.719 -4.275 -18.893 1.00 83.75 80 GLN A C 1
ATOM 630 O O . GLN A 1 80 ? -7.947 -4.362 -18.965 1.00 83.75 80 GLN A O 1
ATOM 635 N N . PHE A 1 81 ? -6.112 -3.781 -17.815 1.00 83.38 81 PHE A N 1
ATOM 636 C CA . PHE A 1 81 ? -6.825 -3.355 -16.611 1.00 83.38 81 PHE A CA 1
ATOM 637 C C . PHE A 1 81 ? -7.038 -1.836 -16.538 1.00 83.38 81 PHE A C 1
ATOM 639 O O . PHE A 1 81 ? -7.411 -1.322 -15.486 1.00 83.38 81 PHE A O 1
ATOM 646 N N . ASN A 1 82 ? -6.885 -1.111 -17.652 1.00 86.06 82 ASN A N 1
ATOM 647 C CA . ASN A 1 82 ? -6.950 0.355 -17.697 1.00 86.06 82 ASN A CA 1
ATOM 648 C C . ASN A 1 82 ? -8.262 0.925 -17.124 1.00 86.06 82 ASN A C 1
ATOM 650 O O . ASN A 1 82 ? -8.267 1.954 -16.453 1.00 86.06 82 ASN A O 1
ATOM 654 N N . SER A 1 83 ? -9.386 0.222 -17.315 1.00 84.50 83 SER A N 1
ATOM 655 C CA . SER A 1 83 ? -10.686 0.625 -16.750 1.00 84.50 83 SER A CA 1
ATOM 656 C C . SER A 1 83 ? -10.693 0.725 -15.218 1.00 84.50 83 SER A C 1
ATOM 658 O O . SER A 1 83 ? -11.477 1.496 -14.665 1.00 84.50 83 SER A O 1
ATOM 660 N N . LEU A 1 84 ? -9.811 -0.017 -14.541 1.00 80.88 84 LEU A N 1
ATOM 661 C CA . LEU A 1 84 ? -9.652 0.003 -13.090 1.00 80.88 84 LEU A CA 1
ATOM 662 C C . LEU A 1 84 ? -8.675 1.082 -12.614 1.00 80.88 84 LEU A C 1
ATOM 664 O O . LEU A 1 84 ? -8.684 1.390 -11.430 1.00 80.88 84 LEU A O 1
ATOM 668 N N . LYS A 1 85 ? -7.850 1.654 -13.503 1.00 85.38 85 LYS A N 1
ATOM 669 C CA . LYS A 1 85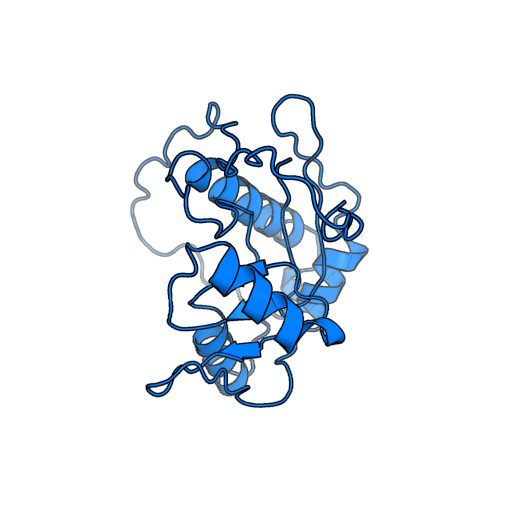 ? -6.775 2.602 -13.158 1.00 85.38 85 LYS A CA 1
ATOM 670 C C . LYS A 1 85 ? -5.896 2.085 -12.002 1.00 85.38 85 LYS A C 1
ATOM 672 O O . LYS A 1 85 ? -5.890 2.682 -10.923 1.00 85.38 85 LYS A O 1
ATOM 677 N N . PRO A 1 86 ? -5.215 0.939 -12.185 1.00 84.94 86 PRO A N 1
ATOM 678 C CA . PRO A 1 86 ? -4.388 0.359 -11.138 1.00 84.94 86 PRO A CA 1
ATOM 679 C C . PRO A 1 86 ? -3.244 1.296 -10.753 1.00 84.94 86 PRO A C 1
ATOM 681 O O . PRO A 1 86 ? -2.592 1.868 -11.623 1.00 84.94 86 PRO A O 1
ATOM 684 N N . VAL A 1 87 ? -3.008 1.418 -9.449 1.00 84.69 87 VAL A N 1
ATOM 685 C CA . VAL A 1 87 ? -1.889 2.172 -8.887 1.00 84.69 87 VAL A CA 1
ATOM 686 C C . VAL A 1 87 ? -0.637 1.292 -8.774 1.00 84.69 87 VAL A C 1
ATOM 688 O O . VAL A 1 87 ? 0.447 1.715 -9.139 1.00 84.69 87 VAL A O 1
ATOM 691 N N . GLY A 1 88 ? -0.790 0.002 -8.456 1.00 86.75 88 GLY A N 1
ATOM 692 C CA . GLY A 1 88 ? 0.363 -0.878 -8.251 1.00 86.75 88 GLY A CA 1
ATOM 693 C C . GLY A 1 88 ? 0.111 -2.354 -8.542 1.00 86.75 88 GLY A C 1
ATOM 694 O O . GLY A 1 88 ? -0.993 -2.761 -8.917 1.00 86.75 88 GLY A O 1
ATOM 695 N N . GLY A 1 89 ? 1.156 -3.165 -8.351 1.00 87.69 89 GLY A N 1
ATOM 696 C CA . GLY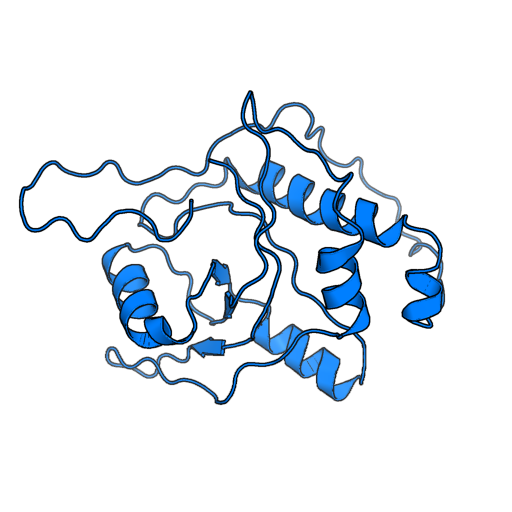 A 1 89 ? 1.141 -4.619 -8.520 1.00 87.69 89 GLY A CA 1
ATOM 697 C C . GLY A 1 89 ? 1.881 -5.350 -7.393 1.00 87.69 89 GLY A C 1
ATOM 698 O O . GLY A 1 89 ? 2.907 -4.874 -6.915 1.00 87.69 89 GLY A O 1
ATOM 699 N N . GLU A 1 90 ? 1.365 -6.496 -6.950 1.00 89.75 90 GLU A N 1
ATOM 700 C CA . GLU A 1 90 ? 1.912 -7.285 -5.836 1.00 89.75 90 GLU A CA 1
ATOM 701 C C . GLU A 1 90 ? 1.493 -8.772 -5.887 1.00 89.75 90 GLU A C 1
ATOM 703 O O . GLU A 1 90 ? 0.834 -9.189 -6.841 1.00 89.75 90 GLU A O 1
ATOM 708 N N . MET A 1 91 ? 1.906 -9.592 -4.906 1.00 89.56 91 MET A N 1
ATOM 709 C CA . MET A 1 91 ? 1.766 -11.057 -4.981 1.00 89.56 91 MET A CA 1
ATOM 710 C C . MET A 1 91 ? 0.992 -11.720 -3.824 1.00 89.56 91 MET A C 1
ATOM 712 O O . MET A 1 91 ? 0.651 -12.900 -3.928 1.00 89.56 91 MET A O 1
ATOM 716 N N . GLU A 1 92 ? 0.686 -11.013 -2.731 1.00 87.31 92 GLU A N 1
ATOM 717 C CA . GLU A 1 92 ? 0.169 -11.605 -1.483 1.00 87.31 92 GLU A CA 1
ATOM 718 C C . GLU A 1 92 ? -1.268 -11.179 -1.128 1.00 87.31 92 GLU A C 1
ATOM 720 O O . GLU A 1 92 ? -1.960 -11.841 -0.341 1.00 87.31 92 GLU A O 1
ATOM 725 N N . GLY A 1 93 ? -1.729 -10.065 -1.691 1.00 85.38 93 GLY A N 1
ATOM 726 C CA . GLY A 1 93 ? -2.967 -9.384 -1.341 1.00 85.38 93 GLY A CA 1
ATOM 727 C C . GLY A 1 93 ? -4.196 -10.253 -1.547 1.00 85.38 93 GLY A C 1
ATOM 728 O O . GLY A 1 93 ? -5.034 -10.324 -0.648 1.00 85.38 93 GLY A O 1
ATOM 729 N N . HIS A 1 94 ? -4.287 -10.981 -2.665 1.00 82.50 94 HIS A N 1
ATOM 730 C CA . HIS A 1 94 ? -5.464 -11.797 -2.961 1.00 82.50 94 HIS A CA 1
ATOM 731 C C . HIS A 1 94 ? -5.763 -12.838 -1.873 1.00 82.50 94 HIS A C 1
ATOM 733 O O . HIS A 1 94 ? -6.867 -12.873 -1.325 1.00 82.50 94 HIS A O 1
ATOM 739 N N . ALA A 1 95 ? -4.778 -13.672 -1.528 1.00 85.31 95 ALA A N 1
ATOM 740 C CA . ALA A 1 95 ? -4.965 -14.725 -0.532 1.00 85.31 95 ALA A CA 1
ATOM 741 C C . ALA A 1 95 ? -5.265 -14.138 0.858 1.00 85.31 95 ALA A C 1
ATOM 743 O O . ALA A 1 95 ? -6.106 -14.665 1.589 1.00 85.31 95 ALA A O 1
ATOM 744 N N . THR A 1 96 ? -4.624 -13.016 1.198 1.00 89.44 96 THR A N 1
ATOM 745 C CA . THR A 1 96 ? -4.834 -12.320 2.474 1.00 89.44 96 THR A CA 1
ATOM 746 C C . THR A 1 96 ? -6.255 -11.756 2.576 1.00 89.44 96 THR A C 1
ATOM 748 O O . THR A 1 96 ? -6.926 -11.941 3.591 1.00 89.44 96 THR A O 1
ATOM 751 N N . TYR A 1 97 ? -6.763 -11.141 1.506 1.00 88.31 97 TYR A N 1
ATOM 752 C CA . TYR A 1 97 ? -8.136 -10.637 1.442 1.00 88.31 97 TYR A CA 1
ATOM 753 C C . TYR A 1 97 ? -9.174 -11.756 1.446 1.00 88.31 97 TYR A C 1
ATOM 755 O O . TYR A 1 97 ? -10.187 -11.643 2.137 1.00 88.31 97 TYR A O 1
ATOM 763 N N . ALA A 1 98 ? -8.919 -12.862 0.745 1.00 87.19 98 ALA A N 1
ATOM 764 C CA . ALA A 1 98 ? -9.782 -14.037 0.802 1.00 87.19 98 ALA A CA 1
ATOM 765 C C . ALA A 1 98 ? -9.887 -14.586 2.238 1.00 87.19 98 ALA A C 1
ATOM 767 O O . ALA A 1 98 ? -10.987 -14.856 2.726 1.00 87.19 98 ALA A O 1
ATOM 768 N N . ALA A 1 99 ? -8.762 -14.685 2.953 1.00 90.94 99 ALA A N 1
ATOM 769 C CA . ALA A 1 99 ? -8.750 -15.095 4.356 1.00 90.94 99 ALA A CA 1
ATOM 770 C C . ALA A 1 99 ? -9.512 -14.106 5.255 1.00 90.94 99 ALA A C 1
ATOM 772 O O . ALA A 1 99 ? -10.281 -14.532 6.121 1.00 90.94 99 ALA A O 1
ATOM 773 N N . ALA A 1 100 ? -9.355 -12.799 5.027 1.00 89.88 100 ALA A N 1
ATOM 774 C CA . ALA A 1 100 ? -10.063 -11.768 5.779 1.00 89.88 100 ALA A CA 1
ATOM 775 C C . ALA A 1 100 ? -11.585 -11.825 5.578 1.00 89.88 100 ALA A C 1
ATOM 777 O O . ALA A 1 100 ? -12.332 -11.734 6.552 1.00 89.88 100 ALA A O 1
ATOM 778 N N . GLN A 1 101 ? -12.053 -12.068 4.348 1.00 88.75 101 GLN A N 1
ATOM 779 C CA . GLN A 1 101 ? -13.478 -12.265 4.059 1.00 88.75 101 GLN A CA 1
ATOM 780 C C . GLN A 1 101 ? -14.055 -13.470 4.804 1.00 88.75 101 GLN A C 1
ATOM 782 O O . GLN A 1 101 ? -15.118 -13.367 5.418 1.00 88.75 101 GLN A O 1
ATOM 787 N N . VAL A 1 102 ? -13.345 -14.605 4.789 1.00 92.38 102 VAL A N 1
ATOM 788 C CA . VAL A 1 102 ? -13.748 -15.809 5.535 1.00 92.38 102 VAL A CA 1
ATOM 789 C C . VAL A 1 102 ? -13.777 -15.526 7.038 1.00 92.38 102 VAL A C 1
ATOM 791 O O . VAL A 1 102 ? -14.727 -15.906 7.724 1.00 92.38 102 VAL A O 1
ATOM 794 N N . GLY A 1 103 ? -12.763 -14.821 7.544 1.00 91.75 103 GLY A N 1
ATOM 795 C CA . GLY A 1 103 ? -12.660 -14.413 8.943 1.00 91.75 103 GLY A CA 1
ATOM 796 C C . GLY A 1 103 ? -13.632 -13.305 9.355 1.00 91.75 103 GLY A C 1
ATOM 797 O O . GLY A 1 103 ? -13.790 -13.074 10.552 1.00 91.75 103 GLY A O 1
ATOM 798 N N . LYS A 1 104 ? -14.289 -12.641 8.392 1.00 90.62 104 LYS A N 1
ATOM 799 C CA . LYS A 1 104 ? -15.112 -11.437 8.593 1.00 90.62 104 LYS A CA 1
ATOM 800 C C . LYS A 1 104 ? -14.372 -10.366 9.397 1.00 90.62 104 LYS A C 1
ATOM 802 O O . LYS A 1 104 ? -14.930 -9.781 10.324 1.00 90.62 104 LYS A O 1
ATOM 807 N N . VAL A 1 105 ? -13.100 -10.164 9.065 1.00 89.62 105 VAL A N 1
ATOM 808 C CA . VAL A 1 105 ? -12.244 -9.158 9.695 1.00 89.62 105 VAL A CA 1
ATOM 809 C C . VAL A 1 105 ? -12.007 -8.000 8.745 1.00 89.62 105 VAL A C 1
ATOM 811 O O . VAL A 1 105 ? -11.932 -8.180 7.530 1.00 89.62 105 VAL A O 1
ATOM 814 N N . GLU A 1 106 ? -11.876 -6.815 9.325 1.00 89.75 106 GLU A N 1
ATOM 815 C CA . GLU A 1 106 ? -11.493 -5.620 8.592 1.00 89.75 106 GLU A CA 1
ATOM 816 C C . GLU A 1 106 ? -10.081 -5.780 8.014 1.00 89.75 106 GLU A C 1
ATOM 818 O O . GLU A 1 106 ? -9.193 -6.322 8.678 1.00 89.75 106 GLU A O 1
ATOM 823 N N . ILE A 1 107 ? -9.865 -5.323 6.780 1.00 90.88 107 ILE A N 1
ATOM 824 C CA . ILE A 1 107 ? -8.567 -5.432 6.111 1.00 90.88 107 ILE A CA 1
ATOM 825 C C . ILE A 1 107 ? -8.300 -4.244 5.191 1.00 90.88 107 ILE A C 1
ATOM 827 O O . ILE A 1 107 ? -9.186 -3.779 4.483 1.00 90.88 107 ILE A O 1
ATOM 831 N N . ILE A 1 108 ? -7.053 -3.784 5.158 1.00 91.25 108 ILE A N 1
ATOM 832 C CA . ILE A 1 108 ? -6.539 -2.893 4.122 1.00 91.25 108 ILE A CA 1
ATOM 833 C C . ILE A 1 108 ? -5.129 -3.336 3.736 1.00 91.25 108 ILE A C 1
ATOM 835 O O . ILE A 1 108 ? -4.410 -3.906 4.557 1.00 91.25 108 ILE A O 1
ATOM 839 N N . LEU A 1 109 ? -4.744 -3.108 2.480 1.00 90.38 109 LEU A N 1
ATOM 840 C CA . LEU A 1 109 ? -3.383 -3.353 2.015 1.00 90.38 109 LEU A CA 1
ATOM 841 C C . LEU A 1 109 ? -2.642 -2.023 1.982 1.00 90.38 109 LEU A C 1
ATOM 843 O O . LEU A 1 109 ? -3.126 -1.066 1.383 1.00 90.38 109 LEU A O 1
ATOM 847 N N . VAL A 1 110 ? -1.465 -1.997 2.596 1.00 91.50 110 VAL A N 1
ATOM 848 C CA . VAL A 1 110 ? -0.594 -0.824 2.644 1.00 91.50 110 VAL A CA 1
ATOM 849 C C . VAL A 1 110 ? 0.745 -1.206 2.044 1.00 91.50 110 VAL A C 1
ATOM 851 O O . VAL A 1 110 ? 1.415 -2.102 2.560 1.00 91.50 110 VAL A O 1
ATOM 854 N N . LYS A 1 111 ? 1.127 -0.561 0.938 1.00 89.12 111 LYS A N 1
ATOM 855 C CA . LYS A 1 111 ? 2.414 -0.793 0.278 1.00 89.12 111 LYS A CA 1
ATOM 856 C C . LYS A 1 111 ? 3.076 0.533 -0.067 1.00 89.12 111 LYS A C 1
ATOM 858 O O . LYS A 1 111 ? 2.431 1.559 -0.246 1.00 89.12 111 LYS A O 1
ATOM 863 N N . ALA A 1 112 ? 4.390 0.494 -0.190 1.00 88.38 112 ALA A N 1
ATOM 864 C CA . ALA A 1 112 ? 5.154 1.587 -0.759 1.00 88.38 112 ALA A CA 1
ATOM 865 C C . ALA A 1 112 ? 5.987 1.056 -1.921 1.00 88.38 112 ALA A C 1
ATOM 867 O O . ALA A 1 112 ? 6.349 -0.124 -1.945 1.00 88.38 112 ALA A O 1
ATOM 868 N N . ILE A 1 113 ? 6.273 1.927 -2.882 1.00 86.94 113 ILE A N 1
ATOM 869 C CA . ILE A 1 113 ? 6.951 1.538 -4.116 1.00 86.94 113 ILE A CA 1
ATOM 870 C C . ILE A 1 113 ? 8.420 1.204 -3.825 1.00 86.94 113 ILE A C 1
ATOM 872 O O . ILE A 1 113 ? 9.186 2.061 -3.375 1.00 86.94 113 ILE A O 1
ATOM 876 N N . CYS A 1 114 ? 8.821 -0.034 -4.117 1.00 87.94 114 CYS A N 1
ATOM 877 C CA . CYS A 1 114 ? 10.209 -0.496 -4.040 1.00 87.94 114 CYS A CA 1
ATOM 878 C C . CYS A 1 114 ? 10.853 -0.762 -5.412 1.00 87.94 114 CYS A C 1
ATOM 880 O O . CYS A 1 114 ? 12.076 -0.852 -5.479 1.00 87.94 114 CYS A O 1
ATOM 882 N N . ASP A 1 115 ? 10.073 -0.817 -6.494 1.00 88.31 115 ASP A N 1
ATOM 883 C CA . ASP A 1 115 ? 10.534 -0.926 -7.883 1.00 88.31 115 ASP A CA 1
ATOM 884 C C . ASP A 1 115 ? 9.428 -0.484 -8.865 1.00 88.31 115 ASP A C 1
ATOM 886 O O . ASP A 1 115 ? 8.305 -0.201 -8.450 1.00 88.31 115 ASP A O 1
ATOM 890 N N . TRP A 1 116 ? 9.744 -0.397 -10.162 1.00 89.88 116 TRP A N 1
ATOM 891 C CA . TRP A 1 116 ? 8.797 0.021 -11.212 1.00 89.88 116 TRP A CA 1
ATOM 892 C C . TRP A 1 116 ? 8.366 -1.111 -12.149 1.00 89.88 116 TRP A C 1
ATOM 894 O O . TRP A 1 116 ? 7.743 -0.846 -13.183 1.00 89.88 116 TRP A O 1
ATOM 904 N N . ALA A 1 117 ? 8.706 -2.359 -11.822 1.00 88.88 117 ALA A N 1
ATOM 905 C CA . ALA A 1 117 ? 8.385 -3.551 -12.599 1.00 88.88 117 ALA A CA 1
ATOM 906 C C . ALA A 1 117 ? 8.817 -3.485 -14.082 1.00 88.88 117 ALA A C 1
ATOM 908 O O . ALA A 1 117 ? 8.198 -4.100 -14.956 1.00 88.88 117 ALA A O 1
ATOM 909 N N . ASP A 1 118 ? 9.874 -2.729 -14.388 1.00 88.88 118 ASP A N 1
ATOM 910 C CA . ASP A 1 118 ? 10.299 -2.403 -15.754 1.00 88.88 118 ASP A CA 1
ATOM 911 C C . ASP A 1 118 ? 11.438 -3.281 -16.294 1.00 88.88 118 ASP A C 1
ATOM 913 O O . ASP A 1 118 ? 11.653 -3.308 -17.506 1.00 88.88 118 ASP A O 1
ATOM 917 N N . GLY A 1 119 ? 12.085 -4.070 -15.437 1.00 89.00 119 GLY A N 1
ATOM 918 C CA . GLY A 1 119 ? 13.232 -4.909 -15.790 1.00 89.00 119 GLY A CA 1
ATOM 919 C C . GLY A 1 119 ? 14.486 -4.585 -14.983 1.00 89.00 119 GLY A C 1
ATOM 920 O O . GLY A 1 119 ? 15.311 -5.480 -14.803 1.00 89.00 119 GLY A O 1
ATOM 921 N N . ASP A 1 120 ? 14.583 -3.375 -14.424 1.00 87.19 120 ASP A N 1
ATOM 922 C CA . ASP A 1 120 ? 15.774 -2.865 -13.729 1.00 87.19 120 ASP A CA 1
ATOM 923 C C . ASP A 1 120 ? 15.628 -2.870 -12.200 1.00 87.19 120 ASP A C 1
ATOM 925 O O . ASP A 1 120 ? 16.202 -2.038 -11.489 1.00 87.19 120 ASP A O 1
ATOM 929 N N . LYS A 1 121 ? 14.863 -3.834 -11.673 1.00 83.12 121 LYS A N 1
ATOM 930 C CA . LYS A 1 121 ? 14.639 -3.975 -10.232 1.00 83.12 121 LYS A CA 1
ATOM 931 C C . LYS A 1 121 ? 15.949 -4.126 -9.447 1.00 83.12 121 LYS A C 1
ATOM 933 O O . LYS A 1 121 ? 16.867 -4.843 -9.852 1.00 83.12 121 LYS A O 1
ATOM 938 N N . ASP A 1 122 ? 15.986 -3.527 -8.263 1.00 85.50 122 ASP A N 1
ATOM 939 C CA . ASP A 1 122 ? 16.966 -3.831 -7.224 1.00 85.50 122 ASP A CA 1
ATOM 940 C C . ASP A 1 122 ? 16.348 -3.712 -5.826 1.00 85.50 122 ASP A C 1
ATOM 942 O O . ASP A 1 122 ? 15.179 -3.359 -5.674 1.00 85.50 122 ASP A O 1
ATOM 946 N N . ASP A 1 123 ? 17.134 -4.028 -4.798 1.00 86.31 123 ASP A N 1
ATOM 947 C CA . ASP A 1 123 ? 16.645 -4.070 -3.417 1.00 86.31 123 ASP A CA 1
ATOM 948 C C . ASP A 1 123 ? 16.860 -2.746 -2.659 1.00 86.31 123 ASP A C 1
ATOM 950 O O . ASP A 1 123 ? 16.548 -2.638 -1.472 1.00 86.31 123 ASP A O 1
ATOM 954 N N . SER A 1 124 ? 17.392 -1.711 -3.318 1.00 84.56 124 SER A N 1
ATOM 955 C CA . SER A 1 124 ? 17.869 -0.499 -2.638 1.00 84.56 124 SER A CA 1
ATOM 956 C C . SER A 1 124 ? 16.744 0.314 -1.990 1.00 84.56 124 SER A C 1
ATOM 958 O O . SER A 1 124 ? 16.934 0.897 -0.921 1.00 84.56 124 SER A O 1
ATOM 960 N N . ALA A 1 125 ? 15.556 0.319 -2.598 1.00 84.56 125 ALA A N 1
ATOM 961 C CA . ALA A 1 125 ? 14.400 1.065 -2.112 1.00 84.56 125 ALA A CA 1
ATOM 962 C C . ALA A 1 125 ? 13.525 0.280 -1.120 1.00 84.56 125 ALA A C 1
ATOM 964 O O . ALA A 1 125 ? 12.633 0.874 -0.512 1.00 84.56 125 ALA A O 1
ATOM 965 N N . GLN A 1 126 ? 13.770 -1.022 -0.916 1.00 86.00 126 GLN A N 1
ATOM 966 C CA . GLN A 1 126 ? 12.903 -1.881 -0.097 1.00 86.00 126 GLN A CA 1
ATOM 967 C C . GLN A 1 126 ? 12.824 -1.430 1.363 1.00 86.00 126 GLN A C 1
ATOM 969 O O . GLN A 1 126 ? 11.736 -1.410 1.930 1.00 86.00 126 GLN A O 1
ATOM 974 N N . LEU A 1 127 ? 13.947 -1.021 1.964 1.00 85.75 127 LEU A N 1
ATOM 975 C CA . LEU A 1 127 ? 13.963 -0.566 3.361 1.00 85.75 127 LEU A CA 1
ATOM 976 C C . LEU A 1 127 ? 13.146 0.713 3.558 1.00 85.75 127 LEU A C 1
ATOM 978 O O . LEU A 1 127 ? 12.358 0.794 4.495 1.00 85.75 127 LEU A O 1
ATOM 982 N N . PHE A 1 128 ? 13.275 1.676 2.644 1.00 84.06 128 PHE A N 1
ATOM 983 C CA . PHE A 1 128 ? 12.448 2.878 2.685 1.00 84.06 128 PHE A CA 1
ATOM 984 C C . PHE A 1 128 ? 10.973 2.546 2.474 1.00 84.06 128 PHE A C 1
ATOM 986 O O . PHE A 1 128 ? 10.122 3.061 3.187 1.00 84.06 128 PHE A O 1
ATOM 993 N N . ALA A 1 129 ? 10.660 1.693 1.494 1.00 85.75 1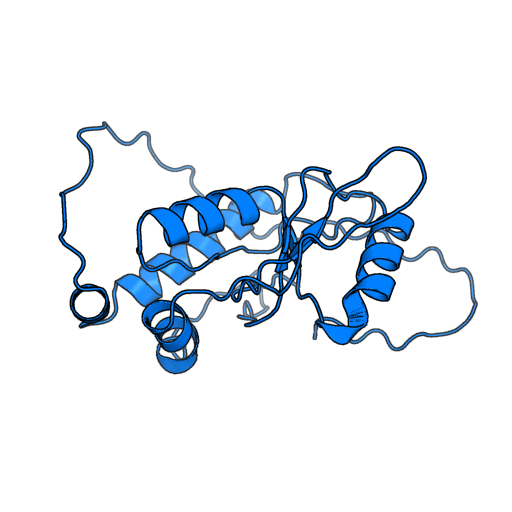29 ALA A N 1
ATOM 994 C CA . ALA A 1 129 ? 9.289 1.293 1.213 1.00 85.75 129 ALA A CA 1
ATOM 995 C C . ALA A 1 129 ? 8.643 0.619 2.438 1.00 85.75 129 ALA A C 1
ATOM 997 O O . ALA A 1 129 ? 7.531 0.964 2.838 1.00 85.75 129 ALA A O 1
ATOM 998 N N . MET A 1 130 ? 9.373 -0.288 3.086 1.00 87.69 130 MET A N 1
ATOM 999 C CA . MET A 1 130 ? 8.965 -0.909 4.342 1.00 87.69 130 MET A CA 1
ATOM 1000 C C . MET A 1 130 ? 8.700 0.142 5.427 1.00 87.69 130 MET A C 1
ATOM 1002 O O . MET A 1 130 ? 7.620 0.136 6.013 1.00 87.69 130 MET A O 1
ATOM 1006 N N . GLU A 1 131 ? 9.654 1.042 5.686 1.00 86.50 131 GLU A N 1
ATOM 1007 C CA . GLU A 1 131 ? 9.519 2.078 6.718 1.00 86.50 131 GLU A CA 1
ATOM 1008 C C . GLU A 1 131 ? 8.295 2.956 6.465 1.00 86.50 131 GLU A C 1
ATOM 1010 O O . GLU A 1 131 ? 7.497 3.185 7.364 1.00 86.50 131 GLU A O 1
ATOM 1015 N N . MET A 1 132 ? 8.109 3.390 5.225 1.00 89.25 132 MET A N 1
ATOM 1016 C CA . MET A 1 132 ? 6.996 4.229 4.809 1.00 89.25 132 MET A CA 1
ATOM 1017 C C . MET A 1 132 ? 5.636 3.551 4.984 1.00 89.25 132 MET A C 1
ATOM 1019 O O . MET A 1 132 ? 4.712 4.155 5.529 1.00 89.25 132 MET A O 1
ATOM 1023 N N . ALA A 1 133 ? 5.509 2.292 4.563 1.00 89.19 133 ALA A N 1
ATOM 1024 C CA . ALA A 1 133 ? 4.276 1.533 4.734 1.00 89.19 133 ALA A CA 1
ATOM 1025 C C . ALA A 1 133 ? 3.946 1.318 6.223 1.00 89.19 133 ALA A C 1
ATOM 1027 O O . ALA A 1 133 ? 2.803 1.516 6.644 1.00 89.19 133 ALA A O 1
ATOM 1028 N N . VAL A 1 134 ? 4.947 0.948 7.030 1.00 89.56 134 VAL A N 1
ATOM 1029 C CA . VAL A 1 134 ? 4.783 0.718 8.473 1.00 89.56 134 VAL A CA 1
ATOM 1030 C C . VAL A 1 134 ? 4.460 2.012 9.208 1.00 89.56 134 VAL A C 1
ATOM 1032 O O . VAL A 1 134 ? 3.541 2.022 10.022 1.00 89.56 134 VAL A O 1
ATOM 1035 N N . ASP A 1 135 ? 5.167 3.100 8.917 1.00 90.69 135 ASP A N 1
ATOM 1036 C CA . ASP A 1 135 ? 4.946 4.395 9.553 1.00 90.69 135 ASP A CA 1
ATOM 1037 C C . ASP A 1 135 ? 3.550 4.943 9.241 1.00 90.69 135 ASP A C 1
ATOM 1039 O O . ASP A 1 135 ? 2.854 5.377 10.154 1.00 90.69 135 ASP A O 1
ATOM 1043 N N . ALA A 1 136 ? 3.079 4.827 7.996 1.00 90.38 136 ALA A N 1
ATOM 1044 C CA . ALA A 1 136 ? 1.718 5.227 7.649 1.00 90.38 136 ALA A CA 1
ATOM 1045 C C . ALA A 1 136 ? 0.663 4.409 8.421 1.00 90.38 136 ALA A C 1
ATOM 1047 O O . ALA A 1 136 ? -0.322 4.968 8.910 1.00 90.38 136 ALA A O 1
ATOM 1048 N N . CYS A 1 137 ? 0.886 3.099 8.596 1.00 92.38 137 CYS A N 1
ATOM 1049 C CA . CYS A 1 137 ? 0.030 2.259 9.438 1.00 92.38 137 CYS A CA 1
ATOM 1050 C C . CYS A 1 137 ? 0.076 2.695 10.904 1.00 92.38 137 CYS A C 1
ATOM 1052 O O . CYS A 1 137 ? -0.967 2.825 11.538 1.00 92.38 137 CYS A O 1
ATOM 1054 N N . GLN A 1 138 ? 1.272 2.919 11.450 1.00 92.50 138 GLN A N 1
ATOM 1055 C CA . GLN A 1 138 ? 1.456 3.360 12.831 1.00 92.50 138 GLN A CA 1
ATOM 1056 C C . GLN A 1 138 ? 0.780 4.705 13.078 1.00 92.50 138 GLN A C 1
ATOM 1058 O O . GLN A 1 138 ? 0.082 4.852 14.077 1.00 92.50 138 GLN A O 1
ATOM 1063 N N . HIS A 1 139 ? 0.930 5.657 12.158 1.00 92.75 139 HIS A N 1
ATOM 1064 C CA .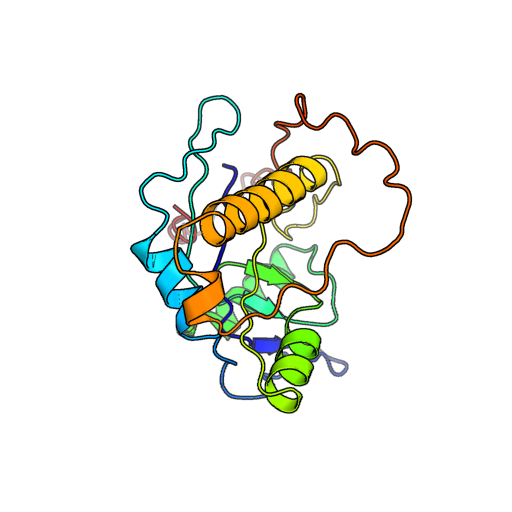 HIS A 1 139 ? 0.301 6.968 12.248 1.00 92.75 139 HIS A CA 1
ATOM 1065 C C . HIS A 1 139 ? -1.215 6.850 12.325 1.00 92.75 139 HIS A C 1
ATOM 1067 O O . HIS A 1 139 ? -1.807 7.369 13.272 1.00 92.75 139 HIS A O 1
ATOM 1073 N N . LEU A 1 140 ? -1.844 6.109 11.404 1.00 92.94 140 LEU A N 1
ATOM 1074 C CA . LEU A 1 140 ? -3.291 5.903 11.447 1.00 92.94 140 LEU A CA 1
ATOM 1075 C C . LEU A 1 140 ? -3.719 5.185 12.730 1.00 92.94 140 LEU A C 1
ATOM 1077 O O . LEU A 1 140 ? -4.651 5.624 13.396 1.00 92.94 140 LEU A O 1
ATOM 1081 N N . LEU A 1 141 ? -3.039 4.094 13.090 1.00 91.81 141 LEU A N 1
ATOM 1082 C CA . LEU A 1 141 ? -3.386 3.287 14.262 1.00 91.81 141 LEU A CA 1
ATOM 1083 C C . LEU A 1 141 ? -3.131 4.015 15.591 1.00 91.81 141 LEU A C 1
ATOM 1085 O O . LEU A 1 141 ? -3.697 3.626 16.610 1.00 91.81 141 LEU A O 1
ATOM 1089 N N . SER A 1 142 ? -2.316 5.074 15.587 1.00 91.12 142 SER A N 1
ATOM 1090 C CA . SER A 1 142 ? -2.098 5.950 16.742 1.00 91.12 142 SER A CA 1
ATOM 1091 C C . SER A 1 142 ? -3.213 6.978 16.949 1.00 91.12 142 SER A C 1
ATOM 1093 O O . SER A 1 142 ? -3.281 7.602 18.012 1.00 91.12 142 SER A O 1
ATOM 1095 N N . LYS A 1 143 ? -4.094 7.173 15.956 1.00 91.50 143 LYS A N 1
ATOM 1096 C CA . LYS A 1 143 ? -5.215 8.104 16.078 1.00 91.50 143 LYS A CA 1
ATOM 1097 C C . LYS A 1 143 ? -6.173 7.638 17.176 1.00 91.50 143 LYS A C 1
ATOM 1099 O O . LYS A 1 143 ? -6.411 6.436 17.317 1.00 91.50 143 LYS A O 1
ATOM 1104 N N . PRO A 1 144 ? -6.747 8.576 17.951 1.00 88.06 144 PRO A N 1
ATOM 1105 C CA . PRO A 1 144 ? -7.752 8.222 18.940 1.00 88.06 144 PRO A CA 1
ATOM 1106 C C . PRO A 1 144 ? -8.922 7.508 18.257 1.00 88.06 144 PRO A C 1
ATOM 1108 O O . PRO A 1 144 ? -9.251 7.793 17.107 1.00 88.06 144 PRO A O 1
ATOM 1111 N N . ASP A 1 145 ? -9.527 6.571 18.982 1.00 87.81 145 ASP A N 1
ATOM 1112 C CA . ASP A 1 145 ? -10.739 5.842 18.599 1.00 87.81 145 ASP A CA 1
ATOM 1113 C C . ASP A 1 145 ? -10.640 4.898 17.385 1.00 87.81 145 ASP A C 1
ATOM 1115 O O . ASP A 1 145 ? -11.508 4.047 17.232 1.00 87.81 145 ASP A O 1
ATOM 1119 N N . ILE A 1 146 ? -9.564 4.904 16.590 1.00 89.06 146 ILE A N 1
ATOM 1120 C CA . ILE A 1 146 ? -9.448 4.001 15.425 1.00 89.06 146 ILE A CA 1
ATOM 1121 C C . ILE A 1 146 ? -9.575 2.520 15.823 1.00 89.06 146 ILE A C 1
ATOM 1123 O O . ILE A 1 146 ? -10.273 1.737 15.187 1.00 89.06 146 ILE A O 1
ATOM 1127 N N . LEU A 1 147 ? -8.963 2.120 16.941 1.00 85.50 147 LEU A N 1
ATOM 1128 C CA . LEU A 1 147 ? -9.055 0.748 17.444 1.00 85.50 147 LEU A CA 1
ATOM 1129 C C . LEU A 1 147 ? -10.449 0.427 17.998 1.00 85.50 147 LEU A C 1
ATOM 1131 O O . LEU A 1 147 ? -10.874 -0.729 17.944 1.00 85.50 147 LEU A O 1
ATOM 1135 N N . SER A 1 148 ? -11.162 1.425 18.528 1.00 85.62 148 SER A N 1
ATOM 1136 C CA . SER A 1 148 ? -12.520 1.237 19.042 1.00 85.62 148 SER A CA 1
ATOM 1137 C C . SER A 1 148 ? -13.531 1.121 17.896 1.00 85.62 148 SER A C 1
ATOM 1139 O O . SER A 1 148 ? -14.386 0.234 17.952 1.00 85.62 148 SER A O 1
ATOM 1141 N N . GLU A 1 149 ? -13.366 1.905 16.824 1.00 87.81 149 GLU A N 1
ATOM 1142 C CA . GLU A 1 149 ? -14.098 1.792 15.551 1.00 87.81 149 GLU A CA 1
ATOM 1143 C C . GLU A 1 149 ? -13.940 0.382 14.957 1.00 87.81 149 GLU A C 1
ATOM 1145 O O . GLU A 1 149 ? -14.928 -0.283 14.637 1.00 87.81 149 GLU A O 1
ATOM 1150 N N . LEU A 1 150 ? -12.711 -0.146 14.953 1.00 87.00 150 LEU A N 1
ATOM 1151 C CA . LEU A 1 150 ? -12.406 -1.515 14.515 1.00 87.00 150 LEU A CA 1
ATOM 1152 C C . LEU A 1 150 ? -12.925 -2.608 15.460 1.00 87.00 150 LEU A C 1
ATOM 1154 O O . LEU A 1 150 ? -12.815 -3.796 15.147 1.00 87.00 150 LEU A O 1
ATOM 1158 N N . LYS A 1 151 ? -13.441 -2.240 16.642 1.00 86.94 151 LYS A N 1
ATOM 1159 C CA . LYS A 1 151 ? -13.746 -3.166 17.750 1.00 86.94 151 LYS A CA 1
ATOM 1160 C C . LYS A 1 151 ? -12.554 -4.082 18.056 1.00 86.94 151 LYS A C 1
ATOM 1162 O O . LYS A 1 151 ? -12.722 -5.249 18.423 1.00 86.94 151 LYS A O 1
ATOM 1167 N N . ALA A 1 152 ? -11.344 -3.561 17.865 1.00 82.56 152 ALA A N 1
ATOM 1168 C CA . ALA A 1 152 ? -10.119 -4.312 18.013 1.00 82.56 152 ALA A CA 1
ATOM 1169 C C . ALA A 1 152 ? -9.896 -4.632 19.492 1.00 82.56 152 ALA A C 1
ATOM 1171 O O . ALA A 1 152 ? -10.012 -3.779 20.372 1.00 82.56 152 ALA A O 1
ATOM 1172 N N . LYS A 1 153 ? -9.558 -5.891 19.770 1.00 80.00 153 LYS A N 1
ATOM 1173 C CA . LYS A 1 153 ? -9.106 -6.310 21.092 1.00 80.00 153 LYS A CA 1
ATOM 1174 C C . LYS A 1 153 ? -7.589 -6.385 21.071 1.00 80.00 153 LYS A C 1
ATOM 1176 O O . LYS A 1 153 ? -7.044 -7.241 20.376 1.00 80.00 153 LYS A O 1
ATOM 1181 N N . ASP A 1 154 ? -6.937 -5.543 21.865 1.00 77.00 154 ASP A N 1
ATOM 1182 C CA . ASP A 1 154 ? -5.504 -5.666 22.104 1.00 77.00 154 ASP A CA 1
ATOM 1183 C C . ASP A 1 154 ? -5.210 -7.031 22.753 1.00 77.00 154 ASP A C 1
ATOM 1185 O O . ASP A 1 154 ? -5.821 -7.416 23.758 1.00 77.00 154 ASP A O 1
ATOM 1189 N N . ARG A 1 155 ? -4.325 -7.804 22.120 1.00 79.06 155 ARG A N 1
ATOM 1190 C CA . ARG A 1 155 ? -3.876 -9.120 22.598 1.00 79.06 155 ARG A CA 1
ATOM 1191 C C . ARG A 1 155 ? -2.496 -9.057 23.259 1.00 79.06 155 ARG A C 1
ATOM 1193 O O . ARG A 1 155 ? -1.989 -10.102 23.658 1.00 79.06 155 ARG A O 1
ATOM 1200 N N . GLY A 1 156 ? -1.930 -7.860 23.407 1.00 71.19 156 GLY A N 1
ATOM 1201 C CA . GLY A 1 156 ? -0.561 -7.636 23.841 1.00 71.19 156 GLY A CA 1
ATOM 1202 C C . GLY A 1 156 ? 0.452 -7.976 22.748 1.00 71.19 156 GLY A C 1
ATOM 1203 O O . GLY A 1 156 ? 0.137 -8.611 21.737 1.00 71.19 156 GLY A O 1
ATOM 1204 N N . LEU A 1 157 ? 1.698 -7.556 22.963 1.00 66.81 157 LEU A N 1
ATOM 1205 C CA . LEU A 1 157 ? 2.809 -7.979 22.118 1.00 66.81 157 LEU A CA 1
ATOM 1206 C C . LEU A 1 157 ? 3.013 -9.499 22.259 1.00 66.81 157 LEU A C 1
ATOM 1208 O O . LEU A 1 157 ? 2.943 -10.019 23.379 1.00 66.81 157 LEU A O 1
ATOM 1212 N N . PRO A 1 158 ? 3.305 -10.224 21.164 1.00 67.94 158 PRO A N 1
ATOM 1213 C CA . PRO A 1 158 ? 3.784 -11.593 21.270 1.00 67.94 158 PRO A CA 1
ATOM 1214 C C . PRO A 1 158 ? 5.028 -11.627 22.164 1.00 67.94 158 PRO A C 1
ATOM 1216 O O . PRO A 1 158 ? 5.859 -10.719 22.115 1.00 67.94 158 PRO A O 1
ATOM 1219 N N . THR A 1 159 ? 5.196 -12.689 22.950 1.00 61.28 159 THR A N 1
ATOM 1220 C CA . THR A 1 159 ? 6.419 -12.930 23.726 1.00 61.28 159 THR A CA 1
ATOM 1221 C C . THR A 1 159 ? 7.558 -13.326 22.786 1.00 61.28 159 THR A C 1
ATOM 1223 O O . THR A 1 159 ? 7.944 -14.488 22.710 1.00 61.28 159 THR A O 1
ATOM 1226 N N . HIS A 1 160 ? 8.075 -12.370 22.026 1.00 63.06 160 HIS A N 1
ATOM 1227 C CA . HIS A 1 160 ? 9.303 -12.510 21.264 1.00 63.06 160 HIS A CA 1
ATOM 1228 C C . HIS A 1 160 ? 10.247 -11.384 21.665 1.00 63.06 160 HIS A C 1
ATOM 1230 O O . HIS A 1 160 ? 9.868 -10.217 21.721 1.00 63.06 160 HIS A O 1
ATOM 1236 N N . THR A 1 161 ? 11.492 -11.748 21.955 1.00 52.38 161 THR A N 1
ATOM 1237 C CA . THR A 1 161 ? 12.600 -10.805 22.062 1.00 52.38 161 THR A CA 1
ATOM 1238 C C . THR A 1 161 ? 12.790 -10.163 20.694 1.00 52.38 161 THR A C 1
ATOM 1240 O O . THR A 1 161 ? 13.191 -10.841 19.747 1.00 52.38 161 THR A O 1
ATOM 1243 N N . SER A 1 162 ? 12.449 -8.882 20.569 1.00 59.38 162 SER A N 1
ATOM 1244 C CA . SER A 1 162 ? 12.738 -8.101 19.372 1.00 59.38 162 SER A CA 1
ATOM 1245 C C . SER A 1 162 ? 14.248 -8.098 19.147 1.00 59.38 162 SER A C 1
ATOM 1247 O O . SER A 1 162 ? 14.994 -7.606 19.994 1.00 59.38 162 SER A O 1
ATOM 1249 N N . ASN A 1 163 ? 14.701 -8.635 18.015 1.00 58.78 163 ASN A N 1
ATOM 1250 C CA . ASN A 1 163 ? 15.997 -8.231 17.483 1.00 58.78 163 ASN A CA 1
ATOM 1251 C C . ASN A 1 163 ? 15.934 -6.720 17.213 1.00 58.78 163 ASN A C 1
ATOM 1253 O O . ASN A 1 163 ? 14.864 -6.214 16.861 1.00 58.78 163 ASN A O 1
ATOM 1257 N N . GLU A 1 164 ? 17.045 -6.005 17.397 1.00 59.09 164 GLU A N 1
ATOM 1258 C CA . GLU A 1 164 ? 17.124 -4.597 17.000 1.00 59.09 164 GLU A CA 1
ATOM 1259 C C . GLU A 1 164 ? 16.675 -4.463 15.539 1.00 59.09 164 GLU A C 1
ATOM 1261 O O . GLU A 1 164 ? 17.162 -5.175 14.656 1.00 59.09 164 GLU A O 1
ATOM 1266 N N . LEU A 1 165 ? 15.695 -3.587 15.299 1.00 54.69 165 LEU A N 1
ATOM 1267 C CA . LEU A 1 165 ? 15.319 -3.207 13.944 1.00 54.69 165 LEU A CA 1
ATOM 1268 C C . LEU A 1 165 ? 16.543 -2.548 13.290 1.00 54.69 165 LEU A C 1
ATOM 1270 O O . LEU A 1 165 ? 17.255 -1.803 13.968 1.00 54.69 165 LEU A O 1
ATOM 1274 N N . PRO A 1 166 ? 16.814 -2.814 12.002 1.00 58.00 166 PRO A N 1
ATOM 1275 C CA . PRO A 1 166 ? 17.916 -2.161 11.312 1.00 58.00 166 PRO A CA 1
ATOM 1276 C C . PRO A 1 166 ? 17.767 -0.637 11.403 1.00 58.00 166 PRO A C 1
ATOM 1278 O O . PRO A 1 166 ? 16.655 -0.114 11.334 1.00 58.00 166 PRO A O 1
ATOM 1281 N N . ASP A 1 167 ? 18.888 0.071 11.553 1.00 58.66 167 ASP A N 1
ATOM 1282 C CA . ASP A 1 167 ? 18.915 1.534 11.503 1.00 58.66 167 ASP A CA 1
ATOM 1283 C C . ASP A 1 167 ? 18.523 2.002 10.093 1.00 58.66 167 ASP A C 1
ATOM 1285 O O . ASP A 1 167 ? 19.335 2.037 9.165 1.00 58.66 167 ASP A O 1
ATOM 1289 N N . VAL A 1 168 ? 17.239 2.315 9.927 1.00 56.34 168 VAL A N 1
ATOM 1290 C CA . VAL A 1 168 ? 16.640 2.765 8.664 1.00 56.34 168 VAL A CA 1
ATOM 1291 C C . VAL A 1 168 ? 16.846 4.259 8.407 1.00 56.34 168 VAL A C 1
ATOM 1293 O O . VAL A 1 168 ? 16.591 4.721 7.296 1.00 56.34 168 VAL A O 1
ATOM 1296 N N . SER A 1 169 ? 17.424 5.007 9.364 1.00 51.22 169 SER A N 1
ATOM 1297 C CA . SER A 1 169 ? 17.593 6.472 9.299 1.00 51.22 169 SER A CA 1
ATOM 1298 C C . SER A 1 169 ? 18.462 6.974 8.132 1.00 51.22 1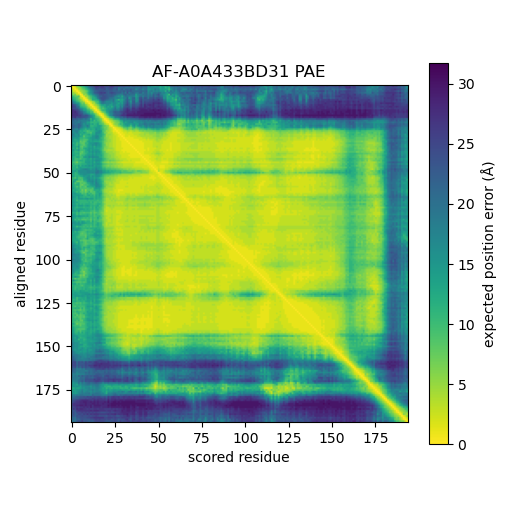69 SER A C 1
ATOM 1300 O O . SER A 1 169 ? 18.604 8.182 7.927 1.00 51.22 169 SER A O 1
ATOM 1302 N N . LYS A 1 170 ? 19.037 6.061 7.336 1.00 54.56 170 LYS A N 1
ATOM 1303 C CA . LYS A 1 170 ? 19.897 6.351 6.183 1.00 54.56 170 LYS A CA 1
ATOM 1304 C C . LYS A 1 170 ? 19.493 5.677 4.871 1.00 54.56 170 LYS A C 1
ATOM 1306 O O . LYS A 1 170 ? 20.344 5.565 3.989 1.00 54.56 170 LYS A O 1
ATOM 1311 N N . VAL A 1 171 ? 18.239 5.268 4.669 1.00 61.47 171 VAL A N 1
ATOM 1312 C CA . VAL A 1 171 ? 17.835 4.701 3.366 1.00 61.47 171 VAL A CA 1
ATOM 1313 C C . VAL A 1 171 ? 16.823 5.591 2.656 1.00 61.47 171 VAL A C 1
ATOM 1315 O O . VAL A 1 171 ? 15.622 5.439 2.792 1.00 61.47 171 VAL A O 1
ATOM 1318 N N . LEU A 1 172 ? 17.331 6.522 1.845 1.00 63.84 172 LEU A N 1
ATOM 1319 C CA . LEU A 1 172 ? 16.541 7.405 0.972 1.00 63.84 172 LEU A CA 1
ATOM 1320 C C . LEU A 1 172 ? 16.577 6.965 -0.508 1.00 63.84 172 LEU A C 1
ATOM 1322 O O . LEU A 1 172 ? 16.211 7.742 -1.387 1.00 63.84 172 LEU A O 1
ATOM 1326 N N . ALA A 1 173 ? 17.063 5.752 -0.797 1.00 69.94 173 ALA A N 1
ATOM 1327 C CA . ALA A 1 173 ? 17.387 5.305 -2.154 1.00 69.94 173 ALA A CA 1
ATOM 1328 C C . ALA A 1 173 ? 16.150 5.167 -3.057 1.00 69.94 173 ALA A C 1
ATOM 1330 O O . ALA A 1 173 ? 15.185 4.487 -2.709 1.00 69.94 173 ALA A O 1
ATOM 1331 N N . GLU A 1 174 ? 16.189 5.799 -4.232 1.00 69.56 174 GLU A N 1
ATOM 1332 C CA . GLU A 1 174 ? 15.115 5.730 -5.226 1.00 69.56 174 GLU A CA 1
ATOM 1333 C C . GLU A 1 174 ? 15.051 4.365 -5.921 1.00 69.56 174 GLU A C 1
ATOM 1335 O O . GLU A 1 174 ? 16.103 3.860 -6.313 1.00 69.56 174 GLU A O 1
ATOM 1340 N N . PRO A 1 175 ? 13.848 3.777 -6.113 1.00 67.56 175 PRO A N 1
ATOM 1341 C CA . PRO A 1 175 ? 13.709 2.609 -6.967 1.00 67.56 175 PRO A CA 1
ATOM 1342 C C . PRO A 1 175 ? 14.242 2.949 -8.354 1.00 67.56 175 PRO A C 1
ATOM 1344 O O . PRO A 1 175 ? 13.825 3.947 -8.959 1.00 67.56 175 PRO A O 1
ATOM 1347 N N . LYS A 1 176 ? 15.178 2.133 -8.842 1.00 74.19 176 LYS A N 1
ATOM 1348 C CA . LYS A 1 176 ? 15.746 2.292 -10.180 1.00 74.19 176 LYS A CA 1
ATOM 1349 C C . LYS A 1 176 ? 14.643 2.235 -11.227 1.00 74.19 176 LYS A C 1
ATOM 1351 O O . LYS A 1 176 ? 13.790 1.358 -11.178 1.00 74.19 176 LYS A O 1
ATOM 1356 N N . LYS A 1 177 ? 14.692 3.177 -12.166 1.00 70.38 177 LYS A N 1
ATOM 1357 C CA . LYS A 1 177 ? 13.903 3.159 -13.398 1.00 70.38 177 LYS A CA 1
ATOM 1358 C C . LYS A 1 177 ? 14.826 2.823 -14.553 1.00 70.38 177 LYS A C 1
ATOM 1360 O O . LYS A 1 177 ? 15.924 3.386 -14.622 1.00 70.38 177 LYS A O 1
ATOM 1365 N N . ALA A 1 178 ? 14.345 2.009 -15.480 1.00 65.00 178 ALA A N 1
ATOM 1366 C CA . ALA A 1 178 ? 14.964 1.881 -16.784 1.00 65.00 178 ALA A CA 1
ATOM 1367 C C . ALA A 1 178 ? 15.078 3.268 -17.427 1.00 65.00 178 ALA A C 1
ATOM 1369 O O . ALA A 1 178 ? 14.109 4.033 -17.483 1.00 65.00 178 ALA A O 1
ATOM 1370 N N . GLN A 1 179 ? 16.281 3.620 -17.883 1.00 55.25 179 GLN A N 1
ATOM 1371 C CA . GLN A 1 179 ? 16.467 4.834 -18.670 1.00 55.25 179 GLN A CA 1
ATOM 1372 C C . GLN A 1 179 ? 15.672 4.681 -19.967 1.00 55.25 179 GLN A C 1
ATOM 1374 O O . GLN A 1 179 ? 15.758 3.645 -20.624 1.00 55.25 179 GLN A O 1
ATOM 1379 N N . ALA A 1 180 ? 14.900 5.703 -20.343 1.00 47.16 180 ALA A N 1
ATOM 1380 C CA . ALA A 1 180 ? 14.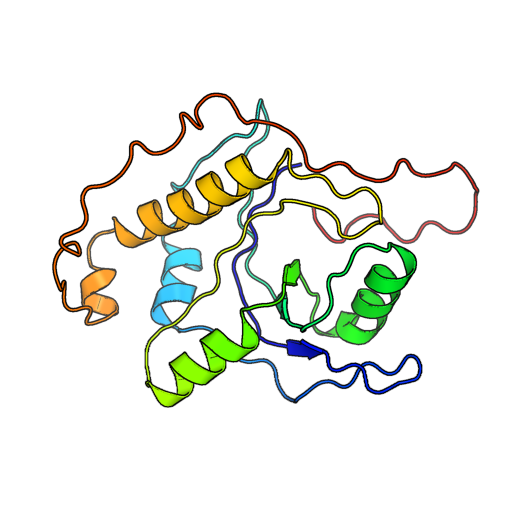282 5.726 -21.659 1.00 47.16 180 ALA A CA 1
ATOM 1381 C C . ALA A 1 180 ? 15.404 5.655 -22.704 1.00 47.16 180 ALA A C 1
ATOM 1383 O O . ALA A 1 180 ? 16.201 6.587 -22.834 1.00 47.16 180 ALA A O 1
ATOM 1384 N N . SER A 1 181 ? 15.500 4.540 -23.428 1.00 38.47 181 SER A N 1
ATOM 1385 C CA . SER A 1 181 ? 16.245 4.512 -24.677 1.00 38.47 181 SER A CA 1
ATOM 1386 C C . SER A 1 181 ? 15.567 5.520 -25.596 1.00 38.47 181 SER A C 1
ATOM 1388 O O . SER A 1 181 ? 14.376 5.390 -25.875 1.00 38.47 181 SER A O 1
ATOM 1390 N N . PHE A 1 182 ? 16.301 6.555 -25.999 1.00 38.81 182 PHE A N 1
ATOM 1391 C CA . PHE A 1 182 ? 15.864 7.516 -27.005 1.00 38.81 182 PHE A CA 1
ATOM 1392 C C . PHE A 1 182 ? 15.628 6.783 -28.330 1.00 38.81 182 PHE A C 1
ATOM 1394 O O . PHE A 1 182 ? 16.520 6.708 -29.168 1.00 38.81 182 PHE A O 1
ATOM 1401 N N . GLU A 1 183 ? 14.427 6.258 -28.522 1.00 36.91 183 GLU A N 1
ATOM 1402 C CA . GLU A 1 183 ? 13.879 5.959 -29.835 1.00 36.91 183 GLU A CA 1
ATOM 1403 C C . GLU A 1 183 ? 12.499 6.608 -29.896 1.00 36.91 183 GLU A C 1
ATOM 1405 O O . GLU A 1 183 ? 11.597 6.289 -29.122 1.00 36.91 183 GLU A O 1
ATOM 1410 N N . ASN A 1 184 ? 12.407 7.615 -30.769 1.00 42.97 184 ASN A N 1
ATOM 1411 C CA . ASN A 1 184 ? 11.164 8.243 -31.192 1.00 42.97 184 ASN A CA 1
ATOM 1412 C C . ASN A 1 184 ? 10.151 7.154 -31.548 1.00 42.97 184 ASN A C 1
ATOM 1414 O O . ASN A 1 184 ? 10.471 6.301 -32.369 1.00 42.97 184 ASN A O 1
ATOM 1418 N N . ASP A 1 185 ? 8.958 7.208 -30.958 1.00 37.03 185 ASP A N 1
ATOM 1419 C CA . ASP A 1 185 ? 7.692 7.261 -31.695 1.00 37.03 185 ASP A CA 1
ATOM 1420 C C . ASP A 1 185 ? 6.500 7.250 -30.717 1.00 37.03 185 ASP A C 1
ATOM 1422 O O . ASP A 1 185 ? 6.386 6.397 -29.842 1.00 37.03 185 ASP A O 1
ATOM 1426 N N . TYR A 1 186 ? 5.620 8.241 -30.903 1.00 35.50 186 TYR A N 1
ATOM 1427 C CA . TYR A 1 186 ? 4.332 8.481 -30.236 1.00 35.50 186 TYR A CA 1
ATOM 1428 C C . TYR A 1 186 ? 4.349 8.632 -28.703 1.00 35.50 186 TYR A C 1
ATOM 1430 O O . TYR A 1 186 ? 4.209 7.678 -27.941 1.00 35.50 186 TYR A O 1
ATOM 1438 N N . GLU A 1 187 ? 4.409 9.894 -28.260 1.00 32.22 187 GLU A N 1
ATOM 1439 C CA . GLU A 1 187 ? 4.069 10.312 -26.896 1.00 32.22 187 GLU A CA 1
ATOM 1440 C C . GLU A 1 187 ? 2.657 9.835 -26.520 1.00 32.22 187 GLU A C 1
ATOM 1442 O O . GLU A 1 187 ? 1.645 10.402 -26.937 1.00 32.22 187 GLU A O 1
ATOM 1447 N N . VAL A 1 188 ? 2.590 8.801 -25.684 1.00 38.19 188 VAL A N 1
ATOM 1448 C CA . VAL A 1 188 ? 1.453 8.602 -24.785 1.00 38.19 188 VAL A CA 1
ATOM 1449 C C . VAL A 1 188 ? 1.723 9.503 -23.574 1.00 38.19 188 VAL A C 1
ATOM 1451 O O . VAL A 1 188 ? 2.809 9.384 -22.999 1.00 38.19 188 VAL A O 1
ATOM 1454 N N . PRO A 1 189 ? 0.812 10.421 -23.195 1.00 33.50 189 PRO A N 1
ATOM 1455 C CA . PRO A 1 189 ? 1.056 11.364 -22.110 1.00 33.50 189 PRO A CA 1
ATOM 1456 C C . PRO A 1 189 ? 1.484 10.641 -20.835 1.00 33.50 189 PRO A C 1
ATOM 1458 O O . PRO A 1 189 ? 0.821 9.719 -20.355 1.00 33.50 189 PRO A O 1
ATOM 1461 N N . PHE A 1 190 ? 2.635 11.059 -20.329 1.00 38.66 190 PHE A N 1
ATOM 1462 C CA . PHE A 1 190 ? 3.370 10.451 -19.234 1.00 38.66 190 PHE A CA 1
ATOM 1463 C C . PHE A 1 190 ? 2.808 10.920 -17.882 1.00 38.66 190 PHE A C 1
ATOM 1465 O O . PHE A 1 190 ? 3.538 11.501 -17.101 1.00 38.66 190 PHE A O 1
ATOM 1472 N N . ASP A 1 191 ? 1.523 10.675 -17.608 1.00 37.34 191 ASP A N 1
ATOM 1473 C CA . ASP A 1 191 ? 0.845 11.100 -16.365 1.00 37.34 191 ASP A CA 1
ATOM 1474 C C . ASP A 1 191 ? -0.043 9.978 -15.801 1.00 37.34 191 ASP A C 1
ATOM 1476 O O . ASP A 1 191 ? -1.256 10.122 -15.652 1.00 37.34 191 ASP A O 1
ATOM 1480 N N . ILE A 1 192 ? 0.538 8.808 -15.516 1.00 41.31 192 ILE A N 1
ATOM 1481 C CA . ILE A 1 192 ? -0.201 7.729 -14.828 1.00 41.31 192 ILE A CA 1
ATOM 1482 C C . ILE A 1 192 ? 0.000 7.794 -13.303 1.00 41.31 192 ILE A C 1
ATOM 1484 O O . ILE A 1 192 ? -0.800 7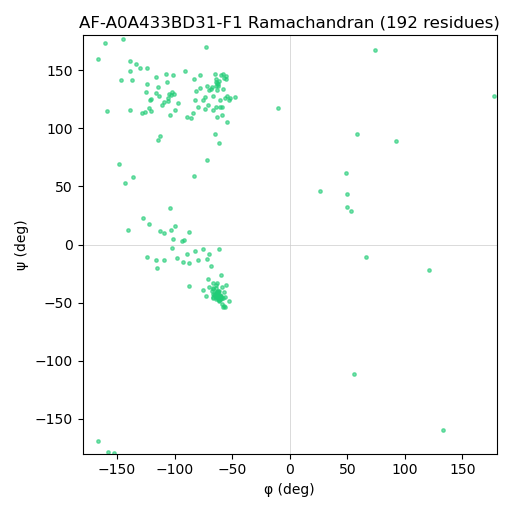.229 -12.564 1.00 41.31 192 ILE A O 1
ATOM 1488 N N . PHE A 1 193 ? 0.998 8.541 -12.810 1.00 35.47 193 PHE A N 1
ATOM 1489 C CA . PHE A 1 193 ? 1.365 8.511 -11.388 1.00 35.47 193 PHE A CA 1
ATOM 1490 C C . PHE A 1 193 ? 1.732 9.859 -10.748 1.00 35.47 193 PHE A C 1
ATOM 1492 O O . PHE A 1 193 ? 2.257 9.837 -9.639 1.00 35.47 193 PHE A O 1
ATOM 1499 N N . ASP A 1 194 ? 1.483 11.018 -11.365 1.00 29.53 194 ASP A N 1
ATOM 1500 C CA . ASP A 1 194 ? 1.735 12.317 -10.704 1.00 29.53 194 ASP A CA 1
ATOM 1501 C C . ASP A 1 194 ? 0.535 12.881 -9.929 1.00 29.53 194 ASP A C 1
ATOM 1503 O O . ASP A 1 194 ? -0.610 12.804 -10.422 1.00 29.53 194 ASP A O 1
#

Foldseek 3Di:
DKEKEWFAQEWEFDDDPDDDTDTPDGTQGAFPLVVCLLVPVCPPPWDDLPPHTYYYHHFHEYEYQDQQQAQVVVVVVCVVCVVRLHPYYYHCVPVVSVVCVVVVAGDIDIWIDQADSHNQFDRLCVLVRVCVRVVSVVSSVPDPCSCVVRVHDDPDDPPDDDDDDPPSVPRSDDHDDDDPDPDDDDDPDPPSHD

Sequence (194 aa):
MGQIEMELVGSDCMEINTEQFSSRGAPIQCGLELSNGFRSRMDDWEKHRTLTRVKLHQGVVLSGAKLVNSKPFRDRLLEQFNSLKPVGGEMEGHATYAAAQVGKVEIILVKAICDWADGDKDDSAQLFAMEMAVDACQHLLSKPDILSELKAKDRGLPTHTSNELPDVSKVLAEPKKAQASFENDYEVPFDIFD

Mean predicted aligned error: 10.59 Å

Solvent-accessible surface area (backbone atoms only — not comparable to full-atom values): 11856 Å² total; per-residue (Å²): 132,67,44,32,45,46,37,36,34,37,33,48,49,48,80,60,94,73,101,42,80,44,71,80,60,78,60,42,75,52,25,68,68,59,53,48,43,62,74,71,65,44,87,86,66,82,53,66,50,85,92,43,70,50,46,83,40,75,36,21,25,39,18,25,88,66,87,66,57,32,39,74,61,46,52,53,50,48,62,75,42,46,94,64,54,60,73,48,77,49,64,58,58,54,67,53,50,52,50,28,62,76,66,73,47,83,44,76,56,70,44,32,56,28,51,71,35,46,54,49,70,58,72,68,7,41,65,37,17,50,50,53,29,50,49,55,50,50,55,50,64,66,39,84,61,48,50,62,76,67,66,59,75,87,80,70,78,73,101,62,87,77,71,83,74,76,87,62,95,77,48,69,48,69,48,48,69,68,76,82,74,93,66,94,78,80,90,68,84,92,69,91,83,125

pLDDT: mean 74.53, std 19.95, range [29.53, 93.75]

Secondary structure (DSSP, 8-state):
--EEE----BEEEEE-SSS-EEE-SSPBPPPHHHHHHHHHS-TT---EETTEEPEEE--EEEEESS----HHHHHHHHHHTGGG-EEEEESSHHHHHHHHHHHT------EE-S--SSS---STTHHHHHHHHHHHHHHHHTSTTHHHHTT-------S--PPPPP--TT--PPPP-------------S-S--

Radius of gyration: 18.11 Å; Cα contacts (8 Å, |Δi|>4): 288; chains: 1; bounding box: 35×38×56 Å